Protein AF-A0A4Y4LZ63-F1 (afdb_monomer)

pLDDT: mean 75.76, std 13.18, range [34.78, 94.0]

Radius of gyration: 38.35 Å; Cα contacts (8 Å, |Δi|>4): 116; chains: 1; bounding box: 107×73×88 Å

Foldseek 3Di:
DDWDADWDWDPDPDPPDRDTDGDDPDTDDDDPDPPPVVVVVVVVVVVVVVVVCQVVLHADPPPVVCVVCVVCCVDPNQVVSNPSVVVVVVVCCVVVFVVVVVVVVVVLVVVLVVDVVCVPPDDDDGDDDDDDTPDDVVVVLVVVCVVVVNDDPDDQQVVCVVVVPPCSPVVVVVVVVVDDDPVVVVVVVVCVVVPVPPDDDD

Solvent-accessible surface area (backbone atoms only — not comparable to full-atom values): 12533 Å² total; per-residue (Å²): 103,50,76,45,64,52,77,59,57,71,78,65,92,58,97,73,77,83,58,84,43,67,51,59,102,78,43,46,82,44,78,60,69,73,79,64,63,66,58,59,50,52,50,50,52,52,50,51,52,54,47,51,29,63,75,67,30,47,71,79,81,48,69,80,63,40,65,85,34,50,77,43,59,77,41,86,55,34,54,65,67,45,44,50,40,50,56,49,48,54,63,47,42,73,61,48,50,61,56,49,53,55,53,47,51,53,53,50,53,51,51,28,68,76,36,75,88,39,61,85,53,87,81,84,81,79,92,82,84,80,81,90,69,86,73,62,65,68,59,53,51,51,51,52,22,57,76,55,74,66,42,78,90,60,54,73,66,61,48,36,52,73,71,65,48,88,60,52,68,62,54,51,53,50,51,60,71,71,49,77,73,55,67,70,54,52,50,52,51,48,38,62,74,70,64,61,70,90,74,81,80,136

Sequence (202 aa):
MALTGEVTGSFSKDKTGKVLQLNGDKASANFVQPPNASESLSNEKKDLESIIYKMTNSVNISPEALEGLGNMLATENAAFLFMLPHLKVMDKMSVYVPALKRRMSIVKSFFQLMNTGFRNSDLDAEPVITPYIINNEAKFYEMLMAVNGNQPLFSQKATMEKAGIKDVDKMQEEIKKETPVPAKEIVKILYNYLGFNNKSLY

Structure (mmCIF, N/CA/C/O backbone):
data_AF-A0A4Y4LZ63-F1
#
_entry.id   AF-A0A4Y4LZ63-F1
#
loop_
_atom_site.group_PDB
_atom_site.id
_atom_site.type_symbol
_atom_site.label_atom_id
_atom_site.label_alt_id
_atom_site.label_comp_id
_atom_site.label_asym_id
_atom_site.label_entity_id
_atom_site.label_seq_id
_atom_site.pdbx_PDB_ins_code
_atom_site.Cartn_x
_atom_site.Cartn_y
_atom_site.Cartn_z
_atom_site.occupancy
_atom_site.B_iso_or_equiv
_atom_site.auth_seq_id
_atom_site.auth_comp_id
_atom_site.auth_asym_id
_atom_site.auth_atom_id
_atom_site.pdbx_PDB_model_num
ATOM 1 N N . MET A 1 1 ? 36.243 -1.710 -38.085 1.00 54.91 1 MET A N 1
ATOM 2 C CA . MET A 1 1 ? 36.412 -0.689 -39.146 1.00 54.91 1 MET A CA 1
ATOM 3 C C . MET A 1 1 ? 35.734 -1.216 -40.392 1.00 54.91 1 MET A C 1
ATOM 5 O O . MET A 1 1 ? 35.969 -2.369 -40.728 1.00 54.91 1 MET A O 1
ATOM 9 N N . ALA A 1 2 ? 34.872 -0.420 -41.015 1.00 64.44 2 ALA A N 1
ATOM 10 C CA . ALA A 1 2 ? 34.252 -0.749 -42.293 1.00 64.44 2 ALA A CA 1
ATOM 11 C C . ALA A 1 2 ? 34.848 0.197 -43.336 1.00 64.44 2 ALA A C 1
ATOM 13 O O . ALA A 1 2 ? 34.784 1.417 -43.169 1.00 64.44 2 ALA A O 1
ATOM 14 N N . LEU A 1 3 ? 35.491 -0.372 -44.353 1.00 59.47 3 LEU A N 1
ATOM 15 C CA . LEU A 1 3 ? 36.087 0.364 -45.462 1.00 59.47 3 LEU A CA 1
ATOM 16 C C . LEU A 1 3 ? 35.228 0.122 -46.698 1.00 59.47 3 LEU A C 1
ATOM 18 O O . LEU A 1 3 ? 34.890 -1.020 -47.003 1.00 59.47 3 LEU A O 1
ATOM 22 N N . THR A 1 4 ? 34.868 1.197 -47.390 1.00 63.19 4 THR A N 1
ATOM 23 C CA . THR A 1 4 ? 34.134 1.135 -48.658 1.00 63.19 4 THR A CA 1
ATOM 24 C C . THR A 1 4 ? 34.967 1.843 -49.725 1.00 63.19 4 THR A C 1
ATOM 26 O O . THR A 1 4 ? 35.341 2.998 -49.530 1.00 63.19 4 THR A O 1
ATOM 29 N N . GLY A 1 5 ? 35.310 1.145 -50.814 1.00 63.84 5 GLY A N 1
ATOM 30 C CA . GLY A 1 5 ? 36.179 1.648 -51.891 1.00 63.84 5 GLY A CA 1
ATOM 31 C C . GLY A 1 5 ? 37.448 0.815 -52.118 1.00 63.84 5 GLY A C 1
ATOM 32 O O . GLY A 1 5 ? 37.715 -0.139 -51.386 1.00 63.84 5 GLY A O 1
ATOM 33 N N . GLU A 1 6 ? 38.220 1.169 -53.150 1.00 59.72 6 GLU A N 1
ATOM 34 C CA . GLU A 1 6 ? 39.496 0.519 -53.469 1.00 59.72 6 GLU A CA 1
ATOM 35 C C . GLU A 1 6 ? 40.589 1.038 -52.524 1.00 59.72 6 GLU A C 1
ATOM 37 O O . GLU A 1 6 ? 40.825 2.246 -52.413 1.00 59.72 6 GLU A O 1
ATOM 42 N N . VAL A 1 7 ? 41.225 0.119 -51.793 1.00 58.22 7 VAL A N 1
ATOM 43 C CA . VAL A 1 7 ? 42.251 0.440 -50.796 1.00 58.22 7 VAL A CA 1
ATOM 44 C C . VAL A 1 7 ? 43.623 0.291 -51.441 1.00 58.22 7 VAL A C 1
ATOM 46 O O . VAL A 1 7 ? 44.121 -0.822 -51.599 1.00 58.22 7 VAL A O 1
ATOM 49 N N . THR A 1 8 ? 44.264 1.408 -51.772 1.00 59.50 8 THR A N 1
ATOM 50 C CA . THR A 1 8 ? 45.648 1.418 -52.260 1.00 59.50 8 THR A CA 1
ATOM 51 C C . THR A 1 8 ? 46.526 2.129 -51.240 1.00 59.50 8 THR A C 1
ATOM 53 O O . THR A 1 8 ? 46.490 3.348 -51.133 1.00 59.50 8 THR A O 1
ATOM 56 N N . GLY A 1 9 ? 47.317 1.382 -50.469 1.00 57.41 9 GLY A N 1
ATOM 57 C CA . GLY A 1 9 ? 48.244 1.948 -49.487 1.00 57.41 9 GLY A CA 1
ATOM 58 C C . GLY A 1 9 ? 49.488 1.081 -49.333 1.00 57.41 9 GLY A C 1
ATOM 59 O O . GLY A 1 9 ? 49.388 -0.130 -49.147 1.00 57.41 9 GLY A O 1
ATOM 60 N N . SER A 1 10 ? 50.668 1.696 -49.425 1.00 54.78 10 SER A N 1
ATOM 61 C CA . SER A 1 10 ? 51.943 1.009 -49.210 1.00 54.78 10 SER A CA 1
ATOM 62 C C . SER A 1 10 ? 52.226 0.906 -47.713 1.00 54.78 10 SER A C 1
ATOM 64 O O . SER A 1 10 ? 52.485 1.905 -47.040 1.00 54.78 10 SER A O 1
ATOM 66 N N . PHE A 1 11 ? 52.181 -0.311 -47.173 1.00 55.84 11 PHE A N 1
ATOM 67 C CA . PHE A 1 11 ? 52.640 -0.582 -45.815 1.00 55.84 11 PHE A CA 1
ATOM 68 C C . PHE A 1 11 ? 54.168 -0.702 -45.822 1.00 55.84 11 PHE A C 1
ATOM 70 O O . PHE A 1 11 ? 54.711 -1.803 -45.911 1.00 55.84 11 PHE A O 1
ATOM 77 N N . SER A 1 12 ? 54.870 0.431 -45.731 1.00 51.88 12 SER A N 1
ATOM 78 C CA . SER A 1 12 ? 56.305 0.417 -45.429 1.00 51.88 12 SER A CA 1
ATOM 79 C C . SER A 1 12 ? 56.549 -0.300 -44.094 1.00 51.88 12 SER A C 1
ATOM 81 O O . SER A 1 12 ? 55.760 -0.188 -43.148 1.00 51.88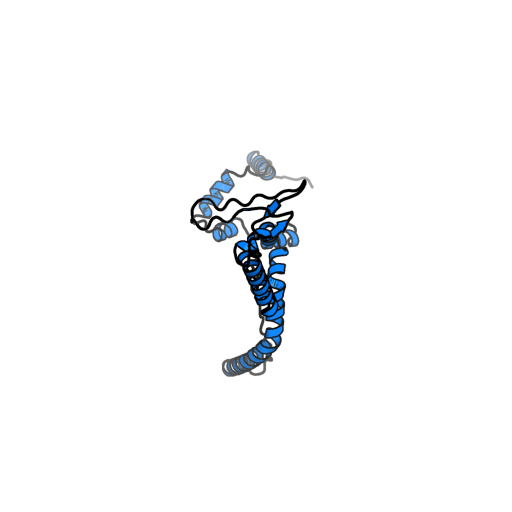 12 SER A O 1
ATOM 83 N N . LYS A 1 13 ? 57.632 -1.082 -44.034 1.00 55.41 13 LYS A N 1
ATOM 84 C CA . LYS A 1 13 ? 58.009 -1.927 -42.889 1.00 55.41 13 LYS A CA 1
ATOM 85 C C . LYS A 1 13 ? 58.458 -1.102 -41.672 1.00 55.41 13 LYS A C 1
ATOM 87 O O . LYS A 1 13 ? 58.492 -1.634 -40.561 1.00 55.41 13 LYS A O 1
ATOM 92 N N . ASP A 1 14 ? 58.722 0.189 -41.869 1.00 55.88 14 ASP A N 1
ATOM 93 C CA . ASP A 1 14 ? 59.084 1.129 -40.814 1.00 55.88 14 ASP A CA 1
ATOM 94 C C . ASP A 1 14 ? 57.835 1.735 -40.170 1.00 55.88 14 ASP A C 1
ATOM 96 O O . ASP A 1 14 ? 56.901 2.184 -40.831 1.00 55.88 14 ASP A O 1
ATOM 100 N N . LYS A 1 15 ? 57.796 1.714 -38.834 1.00 55.22 15 LYS A N 1
ATOM 101 C CA . LYS A 1 15 ? 56.612 1.992 -37.998 1.00 55.22 15 LYS A CA 1
ATOM 102 C C . LYS A 1 15 ? 56.114 3.449 -38.026 1.00 55.22 15 LYS A C 1
ATOM 104 O O . LYS A 1 15 ? 55.251 3.798 -37.223 1.00 55.22 15 LYS A O 1
ATOM 109 N N . THR A 1 16 ? 56.597 4.278 -38.945 1.00 50.56 16 THR A N 1
ATOM 110 C CA . THR A 1 16 ? 56.268 5.702 -39.024 1.00 50.56 16 THR A CA 1
ATOM 111 C C . THR A 1 16 ? 55.624 5.989 -40.377 1.00 50.56 16 THR A C 1
ATOM 113 O O . THR A 1 16 ? 56.291 5.954 -41.404 1.00 50.56 16 THR A O 1
ATOM 116 N N . GLY A 1 17 ? 54.315 6.262 -40.377 1.00 53.56 17 GLY A N 1
ATOM 117 C CA . GLY A 1 17 ? 53.596 6.734 -41.568 1.00 53.56 17 GLY A CA 1
ATOM 118 C C . GLY A 1 17 ? 52.793 5.681 -42.338 1.00 53.56 17 GLY A C 1
ATOM 119 O O . GLY A 1 17 ? 52.835 5.656 -43.564 1.00 53.56 17 GLY A O 1
ATOM 120 N N . LYS A 1 18 ? 52.018 4.827 -41.654 1.00 58.97 18 LYS A N 1
ATOM 121 C CA . LYS A 1 18 ? 50.995 4.002 -42.324 1.00 58.97 18 LYS A CA 1
ATOM 122 C C . LYS A 1 18 ? 49.804 4.881 -42.716 1.00 58.97 18 LYS A C 1
ATOM 124 O O . LYS A 1 18 ? 48.897 5.082 -41.914 1.00 58.97 18 LYS A O 1
ATOM 129 N N . VAL A 1 19 ? 49.827 5.423 -43.929 1.00 61.75 19 VAL A N 1
ATOM 130 C CA . VAL A 1 19 ? 48.715 6.188 -44.507 1.00 61.75 19 VAL A CA 1
ATOM 131 C C . VAL A 1 19 ? 47.816 5.269 -45.332 1.00 61.75 19 VAL A C 1
ATOM 133 O O . VAL A 1 19 ? 48.286 4.511 -46.178 1.00 61.75 19 VAL A O 1
ATOM 136 N N . LEU A 1 20 ? 46.513 5.310 -45.050 1.00 62.50 20 LEU A N 1
ATOM 137 C CA . LEU A 1 20 ? 45.487 4.603 -45.813 1.00 62.50 20 LEU A CA 1
ATOM 138 C C . LEU A 1 20 ? 44.917 5.578 -46.841 1.00 62.50 20 LEU A C 1
ATOM 140 O O . LEU A 1 20 ? 44.264 6.549 -46.462 1.00 62.50 20 LEU A O 1
ATOM 144 N N . GLN A 1 21 ? 45.174 5.332 -48.123 1.00 62.69 21 GLN A N 1
ATOM 145 C CA . GLN A 1 21 ? 44.603 6.113 -49.214 1.00 62.69 21 GLN A CA 1
ATOM 146 C C . GLN A 1 21 ? 43.458 5.312 -49.841 1.00 62.69 21 GLN A C 1
ATOM 148 O O . GLN A 1 21 ? 43.619 4.147 -50.211 1.00 62.69 21 GLN A O 1
ATOM 153 N N . LEU A 1 22 ? 42.277 5.924 -49.874 1.00 64.69 22 LEU A N 1
ATOM 154 C CA . LEU A 1 22 ? 41.057 5.337 -50.415 1.00 64.69 22 LEU A CA 1
ATOM 155 C C . LEU A 1 22 ? 40.695 6.081 -51.698 1.00 64.69 22 LEU A C 1
ATOM 157 O O . LEU A 1 22 ? 40.578 7.305 -51.667 1.00 64.69 22 LEU A O 1
ATOM 161 N N . ASN A 1 23 ? 40.511 5.355 -52.800 1.00 57.28 23 ASN A N 1
ATOM 162 C CA . ASN A 1 23 ? 40.120 5.938 -54.084 1.00 57.28 23 ASN A CA 1
ATOM 163 C C . ASN A 1 23 ? 38.686 5.520 -54.458 1.00 57.28 23 ASN A C 1
ATOM 165 O O . ASN A 1 23 ? 38.306 4.354 -54.333 1.00 57.28 23 ASN A O 1
ATOM 169 N N . GLY A 1 24 ? 37.890 6.496 -54.912 1.00 60.00 24 GLY A N 1
ATOM 170 C CA . GLY A 1 24 ? 36.506 6.326 -55.369 1.00 60.00 24 GLY A CA 1
ATOM 171 C C . GLY A 1 24 ? 35.584 7.467 -54.920 1.00 60.00 24 GLY A C 1
ATOM 172 O O . GLY A 1 24 ? 35.729 7.987 -53.818 1.00 60.00 24 GLY A O 1
ATOM 173 N N . ASP A 1 25 ? 34.596 7.813 -55.751 1.00 55.91 25 ASP A N 1
ATOM 174 C CA . ASP A 1 25 ? 33.696 8.981 -55.599 1.00 55.91 25 ASP A CA 1
ATOM 175 C C . ASP A 1 25 ? 32.810 8.954 -54.326 1.00 55.91 25 ASP A C 1
ATOM 177 O O . ASP A 1 25 ? 32.113 9.913 -54.003 1.00 55.91 25 ASP A O 1
ATOM 181 N N . LYS A 1 26 ? 32.824 7.836 -53.584 1.00 60.34 26 LYS A N 1
ATOM 182 C CA . LYS A 1 26 ? 32.113 7.629 -52.307 1.00 60.34 26 LYS A CA 1
ATOM 183 C C . LYS A 1 26 ? 32.944 6.856 -51.273 1.00 60.34 26 LYS A C 1
ATOM 185 O O . LYS A 1 26 ? 32.384 6.166 -50.422 1.00 60.34 26 LYS A O 1
ATOM 190 N N . ALA A 1 27 ? 34.272 6.905 -51.367 1.00 58.69 27 ALA A N 1
ATOM 191 C CA . ALA A 1 27 ? 35.124 6.128 -50.478 1.00 58.69 27 ALA A CA 1
ATOM 192 C C . ALA A 1 27 ? 35.119 6.706 -49.050 1.00 58.69 27 ALA A C 1
ATOM 194 O O . ALA A 1 27 ? 35.406 7.884 -48.844 1.00 58.69 27 ALA A O 1
ATOM 195 N N . SER A 1 28 ? 34.783 5.882 -48.053 1.00 65.88 28 SER A N 1
ATOM 196 C CA . SER A 1 28 ? 34.721 6.303 -46.646 1.00 65.88 28 SER A CA 1
ATOM 197 C C . SER A 1 28 ? 35.327 5.254 -45.711 1.00 65.88 28 SER A C 1
ATOM 199 O O . SER A 1 28 ? 35.126 4.045 -45.883 1.00 65.88 28 SER A O 1
ATOM 201 N N . ALA A 1 29 ? 36.082 5.726 -44.715 1.00 63.84 29 ALA A N 1
ATOM 202 C CA . ALA A 1 29 ? 36.588 4.919 -43.611 1.00 63.84 29 ALA A CA 1
ATOM 203 C C . ALA A 1 29 ? 35.777 5.225 -42.354 1.00 63.84 29 ALA A C 1
ATOM 205 O O . 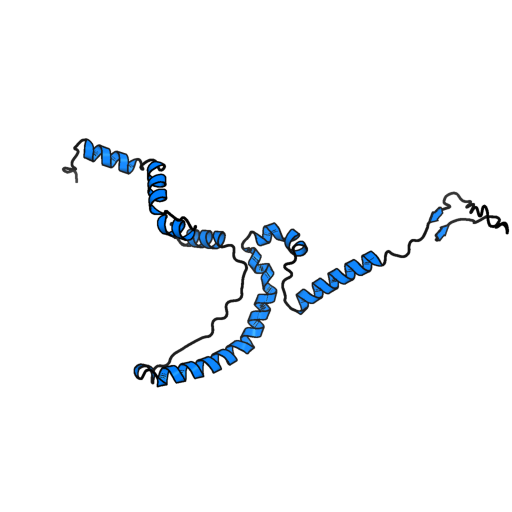ALA A 1 29 ? 35.962 6.273 -41.739 1.00 63.84 29 ALA A O 1
ATOM 206 N N . ASN A 1 30 ? 34.921 4.290 -41.943 1.00 64.62 30 ASN A N 1
ATOM 207 C CA . ASN A 1 30 ? 34.170 4.428 -40.702 1.00 64.62 30 ASN A CA 1
ATOM 208 C C . ASN A 1 30 ? 34.754 3.507 -39.626 1.00 64.62 30 ASN A C 1
ATOM 210 O O . ASN A 1 30 ? 34.879 2.282 -39.790 1.00 64.62 30 ASN A O 1
ATOM 214 N N . PHE A 1 31 ? 35.100 4.098 -38.483 1.00 61.69 31 PHE A N 1
ATOM 215 C CA . PHE A 1 31 ? 35.357 3.339 -37.269 1.00 61.69 31 PHE A CA 1
ATOM 216 C C . PHE A 1 31 ? 34.026 2.764 -36.792 1.00 61.69 31 PHE A C 1
ATOM 218 O O . PHE A 1 31 ? 33.205 3.460 -36.208 1.00 61.69 31 PHE A O 1
ATOM 225 N N . VAL A 1 32 ? 33.801 1.482 -37.078 1.00 67.38 32 VAL A N 1
ATOM 226 C CA . VAL A 1 32 ? 32.706 0.717 -36.476 1.00 67.38 32 VAL A CA 1
ATOM 227 C C . VAL A 1 32 ? 32.989 0.655 -34.979 1.00 67.38 32 VAL A C 1
ATOM 229 O O . VAL A 1 32 ? 33.841 -0.124 -34.548 1.00 67.38 32 VAL A O 1
ATOM 232 N N . GLN A 1 33 ? 32.337 1.528 -34.214 1.00 66.44 33 GLN A N 1
ATOM 233 C CA . GLN A 1 33 ? 32.230 1.370 -32.771 1.00 66.44 33 GLN A CA 1
ATOM 234 C C . GLN A 1 33 ? 31.456 0.063 -32.531 1.00 66.44 33 GLN A C 1
ATOM 236 O O . GLN A 1 33 ? 30.470 -0.179 -33.238 1.00 66.44 33 GLN A O 1
ATOM 241 N N . PRO A 1 34 ? 31.891 -0.818 -31.610 1.00 64.88 34 PRO A N 1
ATOM 242 C CA . PRO A 1 34 ? 31.048 -1.926 -31.173 1.00 64.88 34 PRO A CA 1
ATOM 243 C C . PRO A 1 34 ? 29.676 -1.358 -30.784 1.00 64.88 34 PRO A C 1
ATOM 245 O O . PRO A 1 34 ? 29.655 -0.267 -30.208 1.00 64.88 34 PRO A O 1
ATOM 248 N N . PRO A 1 35 ? 28.550 -2.030 -31.092 1.00 64.00 35 PRO A N 1
ATOM 249 C CA . PRO A 1 35 ? 27.245 -1.563 -30.632 1.00 64.00 35 PRO A CA 1
ATOM 250 C C . PRO A 1 35 ? 27.352 -1.282 -29.132 1.00 64.00 35 PRO A C 1
ATOM 252 O O . PRO A 1 35 ? 27.880 -2.117 -28.397 1.00 64.00 35 PRO A O 1
ATOM 255 N N . ASN A 1 36 ? 26.970 -0.071 -28.716 1.00 62.72 36 ASN A N 1
ATOM 256 C CA . ASN A 1 36 ? 27.189 0.444 -27.366 1.00 62.72 36 ASN A CA 1
ATOM 257 C C . ASN A 1 36 ? 26.530 -0.484 -26.332 1.00 62.72 36 ASN A C 1
ATOM 259 O O . ASN A 1 36 ? 25.383 -0.278 -25.947 1.00 62.72 36 ASN A O 1
ATOM 263 N N . ALA A 1 37 ? 27.263 -1.492 -25.850 1.00 61.53 37 ALA A N 1
ATOM 264 C CA . ALA A 1 37 ? 26.774 -2.495 -24.900 1.00 61.53 37 ALA A CA 1
ATOM 265 C C . ALA A 1 37 ? 26.223 -1.863 -23.607 1.00 61.53 37 ALA A C 1
ATOM 267 O O . ALA A 1 37 ? 25.398 -2.456 -22.919 1.00 61.53 37 ALA A O 1
ATOM 268 N N . SER A 1 38 ? 26.652 -0.634 -23.307 1.00 75.56 38 SER A N 1
ATOM 269 C CA . SER A 1 38 ? 26.180 0.167 -22.178 1.00 75.56 38 SER A CA 1
ATOM 270 C C . SER A 1 38 ? 24.696 0.545 -22.279 1.00 75.56 38 SER A C 1
ATOM 272 O O . SER A 1 38 ? 23.975 0.459 -21.287 1.00 75.56 38 SER A O 1
ATOM 274 N N . GLU A 1 39 ? 24.209 0.924 -23.466 1.00 79.25 39 GLU A N 1
ATOM 275 C CA . GLU A 1 39 ? 22.814 1.352 -23.638 1.00 79.25 39 GLU A CA 1
ATOM 276 C C . GLU A 1 39 ? 21.860 0.155 -23.572 1.00 79.25 39 GLU A C 1
ATOM 278 O O . GLU A 1 39 ? 20.855 0.199 -22.866 1.00 79.25 39 GLU A O 1
ATOM 283 N N . SER A 1 40 ? 22.226 -0.958 -24.215 1.00 83.50 40 SER A N 1
ATOM 284 C CA . SER A 1 40 ? 21.474 -2.214 -24.127 1.00 83.50 40 SER A CA 1
ATOM 285 C C . SER A 1 40 ? 21.379 -2.729 -22.689 1.00 83.50 40 SER A C 1
ATOM 287 O O . SER A 1 40 ? 20.295 -3.112 -22.258 1.00 83.50 40 SER A O 1
ATOM 289 N N . LEU A 1 41 ? 22.474 -2.668 -21.923 1.00 84.06 41 LEU A N 1
ATOM 290 C CA . LEU A 1 41 ? 22.481 -3.062 -20.512 1.00 84.06 41 LEU A CA 1
ATOM 291 C C . LEU A 1 41 ? 21.614 -2.136 -19.644 1.00 84.06 41 LEU A C 1
ATOM 293 O O . LEU A 1 41 ? 20.949 -2.594 -18.717 1.00 84.06 41 LEU A O 1
ATOM 297 N N . SER A 1 42 ? 21.628 -0.830 -19.917 1.00 86.06 42 SER A N 1
ATOM 298 C CA . SER A 1 42 ? 20.786 0.133 -19.200 1.00 86.06 42 SER A CA 1
ATOM 299 C C . SER A 1 42 ? 19.297 -0.131 -19.446 1.00 86.06 42 SER A C 1
ATOM 301 O O . SER A 1 42 ? 18.504 -0.163 -18.503 1.00 86.06 42 SER A O 1
ATOM 303 N N . ASN A 1 43 ? 18.927 -0.397 -20.702 1.00 88.75 43 ASN A N 1
ATOM 304 C CA . ASN A 1 43 ? 17.556 -0.736 -21.077 1.00 88.75 43 ASN A CA 1
ATOM 305 C C . ASN A 1 43 ? 17.108 -2.055 -20.435 1.00 88.75 43 ASN A C 1
ATOM 307 O O . ASN A 1 43 ? 16.035 -2.107 -19.843 1.00 88.75 43 ASN A O 1
ATOM 311 N N . GLU A 1 44 ? 17.964 -3.079 -20.450 1.00 91.31 44 GLU A N 1
ATOM 312 C CA . GLU A 1 44 ? 17.682 -4.357 -19.791 1.00 91.31 44 GLU A CA 1
ATOM 313 C C . GLU A 1 44 ? 17.430 -4.179 -18.288 1.00 91.31 44 GLU A C 1
ATOM 315 O O . GLU A 1 44 ? 16.462 -4.716 -17.753 1.00 91.31 44 GLU A O 1
ATOM 320 N N . LYS A 1 45 ? 18.253 -3.379 -17.597 1.00 90.06 45 LYS A N 1
ATOM 321 C CA . LYS A 1 45 ? 18.046 -3.088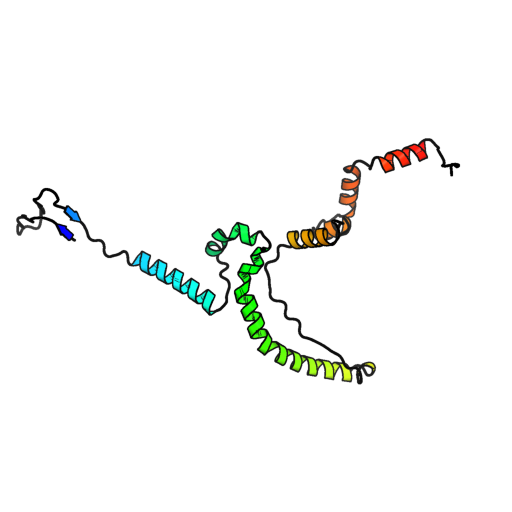 -16.170 1.00 90.06 45 LYS A CA 1
ATOM 322 C C . LYS A 1 45 ? 16.691 -2.437 -15.907 1.00 90.06 45 LYS A C 1
ATOM 324 O O . LYS A 1 45 ? 15.999 -2.847 -14.978 1.00 90.06 45 LYS A O 1
ATOM 329 N N . LYS A 1 46 ? 16.304 -1.461 -16.730 1.00 88.88 46 LYS A N 1
ATOM 330 C CA . LYS A 1 46 ? 15.014 -0.769 -16.613 1.00 88.88 46 LYS A CA 1
ATOM 331 C C . LYS A 1 46 ? 13.833 -1.713 -16.855 1.00 88.88 46 LYS A C 1
ATOM 333 O O . LYS A 1 46 ? 12.830 -1.650 -16.142 1.00 88.88 46 LYS A O 1
ATOM 338 N N . ASP A 1 47 ? 13.959 -2.609 -17.828 1.00 91.81 47 ASP A N 1
ATOM 339 C CA . ASP A 1 47 ? 12.935 -3.610 -18.121 1.00 91.81 47 ASP A CA 1
ATOM 340 C C . ASP A 1 47 ? 12.798 -4.614 -16.973 1.00 91.81 47 ASP A C 1
ATOM 342 O O . ASP A 1 47 ? 11.684 -4.874 -16.512 1.00 91.81 47 ASP A O 1
ATOM 346 N N . LEU A 1 48 ? 13.921 -5.119 -16.453 1.00 92.44 48 LEU A N 1
ATOM 347 C CA . LEU A 1 48 ? 13.945 -6.012 -15.294 1.00 92.44 48 LEU A CA 1
ATOM 348 C C . LEU A 1 48 ? 13.319 -5.354 -14.064 1.00 92.44 48 LEU A C 1
ATOM 350 O O . LEU A 1 48 ? 12.504 -5.978 -13.388 1.00 92.44 48 LEU A O 1
ATOM 354 N N . GLU A 1 49 ? 13.638 -4.090 -13.798 1.00 89.88 49 GLU A N 1
ATOM 355 C CA . GLU A 1 49 ? 13.024 -3.328 -12.714 1.00 89.88 49 GLU A CA 1
ATOM 356 C C . GLU A 1 49 ? 11.498 -3.244 -12.890 1.00 89.88 49 GLU A C 1
ATOM 358 O O . GLU A 1 49 ? 10.742 -3.576 -11.974 1.00 89.88 49 GLU A O 1
ATOM 363 N N . SER A 1 50 ? 11.022 -2.904 -14.094 1.00 88.06 50 SER A N 1
ATOM 364 C CA . SER A 1 50 ? 9.584 -2.873 -14.396 1.00 88.06 50 SER A CA 1
ATOM 365 C C . SER A 1 50 ? 8.913 -4.234 -14.184 1.00 88.06 50 SER A C 1
ATOM 367 O O . SER A 1 50 ? 7.813 -4.311 -13.627 1.00 88.06 50 SER A O 1
ATOM 369 N N . ILE A 1 51 ? 9.570 -5.315 -14.611 1.00 92.50 51 ILE A N 1
ATOM 370 C CA . ILE A 1 51 ? 9.084 -6.687 -14.445 1.00 92.50 51 ILE A CA 1
ATOM 371 C C . ILE A 1 51 ? 8.990 -7.046 -12.960 1.00 92.50 51 ILE A C 1
ATOM 373 O O . ILE A 1 51 ? 7.966 -7.587 -12.543 1.00 92.50 51 ILE A O 1
ATOM 377 N N . ILE A 1 52 ? 9.996 -6.709 -12.149 1.00 93.31 52 ILE A N 1
ATOM 378 C CA . ILE A 1 52 ? 10.012 -6.997 -10.707 1.00 93.31 52 ILE A CA 1
ATOM 379 C C . ILE A 1 52 ? 8.810 -6.351 -10.008 1.00 93.31 52 ILE A C 1
ATOM 381 O O . ILE A 1 52 ? 8.102 -7.025 -9.252 1.00 93.31 52 ILE A O 1
ATOM 385 N N . TYR A 1 53 ? 8.522 -5.077 -10.283 1.00 91.19 53 TYR A N 1
ATOM 386 C CA . TYR A 1 53 ? 7.377 -4.389 -9.674 1.00 91.19 53 TYR A CA 1
ATOM 387 C C . TYR A 1 53 ? 6.035 -4.989 -10.109 1.00 91.19 53 TYR A C 1
ATOM 389 O O . TYR A 1 53 ? 5.161 -5.220 -9.271 1.00 91.19 53 TYR A O 1
ATOM 397 N N . LYS A 1 54 ? 5.888 -5.333 -11.395 1.00 88.94 54 LYS A N 1
ATOM 398 C CA . LYS A 1 54 ? 4.671 -5.974 -11.921 1.00 88.94 54 LYS A CA 1
ATOM 399 C C . LYS A 1 54 ? 4.468 -7.384 -11.365 1.00 88.94 54 LYS A C 1
ATOM 401 O O . LYS A 1 54 ? 3.360 -7.723 -10.970 1.00 88.94 54 LYS A O 1
ATOM 406 N N . MET A 1 55 ? 5.522 -8.197 -11.290 1.00 90.81 55 MET A N 1
ATOM 407 C CA . MET A 1 55 ? 5.443 -9.568 -10.772 1.00 90.81 55 MET A CA 1
ATOM 408 C C . MET A 1 55 ? 5.157 -9.610 -9.272 1.00 90.81 55 MET A C 1
ATOM 410 O O . MET A 1 55 ? 4.421 -10.475 -8.801 1.00 90.81 55 MET A O 1
ATOM 414 N N . THR A 1 56 ? 5.725 -8.677 -8.508 1.00 91.12 56 THR A N 1
ATOM 415 C CA . THR A 1 56 ? 5.506 -8.614 -7.058 1.00 91.12 56 THR A CA 1
ATOM 416 C C . THR A 1 56 ? 4.243 -7.839 -6.674 1.00 91.12 56 THR A C 1
ATOM 418 O O . THR A 1 56 ? 3.891 -7.826 -5.496 1.00 91.12 56 THR A O 1
ATOM 421 N N . ASN A 1 57 ? 3.535 -7.236 -7.641 1.00 89.44 57 ASN A N 1
ATOM 422 C CA . ASN A 1 57 ? 2.428 -6.300 -7.413 1.00 89.44 57 ASN A CA 1
ATOM 423 C C . ASN A 1 57 ? 2.812 -5.145 -6.466 1.00 89.44 57 ASN A C 1
ATOM 425 O O . ASN A 1 57 ? 2.001 -4.703 -5.650 1.00 89.44 57 ASN A O 1
ATOM 429 N N . SER A 1 58 ? 4.058 -4.678 -6.557 1.00 88.00 58 SER A N 1
ATOM 430 C CA . SER A 1 58 ? 4.595 -3.599 -5.724 1.00 88.00 58 SER A CA 1
ATOM 431 C C . SER A 1 58 ? 4.590 -2.275 -6.484 1.00 88.00 58 SER A C 1
ATOM 433 O O . SER A 1 58 ? 4.714 -2.251 -7.708 1.00 88.00 58 SER A O 1
ATOM 435 N N . VAL A 1 59 ? 4.474 -1.163 -5.759 1.00 85.62 59 VAL A N 1
ATOM 436 C CA . VAL A 1 59 ? 4.600 0.183 -6.340 1.00 85.62 59 VAL A CA 1
ATOM 437 C C . VAL A 1 59 ? 6.066 0.585 -6.411 1.00 85.62 59 VAL A C 1
ATOM 439 O O . VAL A 1 59 ? 6.799 0.387 -5.442 1.00 85.62 59 VAL A O 1
ATOM 442 N N . ASN A 1 60 ? 6.467 1.218 -7.515 1.00 85.56 60 ASN A N 1
ATOM 443 C CA . ASN A 1 60 ? 7.711 1.978 -7.565 1.00 85.56 60 ASN A CA 1
ATOM 444 C C . ASN A 1 60 ? 7.455 3.433 -7.130 1.00 85.56 60 ASN A C 1
ATOM 446 O O . ASN A 1 60 ? 6.689 4.144 -7.777 1.00 85.56 60 ASN A O 1
ATOM 450 N N . ILE A 1 61 ? 8.077 3.848 -6.024 1.00 83.06 61 ILE A N 1
ATOM 451 C CA . ILE A 1 61 ? 7.996 5.205 -5.453 1.00 83.06 61 ILE A CA 1
ATOM 452 C C . ILE A 1 61 ? 9.338 5.945 -5.531 1.00 83.06 61 ILE A C 1
ATOM 454 O O . ILE A 1 61 ? 9.581 6.870 -4.756 1.00 83.06 61 ILE A O 1
ATOM 458 N N . SER A 1 62 ? 10.239 5.513 -6.416 1.00 84.00 62 SER A N 1
ATOM 459 C CA . SER A 1 62 ? 11.492 6.230 -6.629 1.00 84.00 62 SER A CA 1
ATOM 460 C C . SER A 1 62 ? 11.209 7.637 -7.183 1.00 84.00 62 SER A C 1
ATOM 462 O O . SER A 1 62 ? 10.233 7.814 -7.923 1.00 84.00 62 SER A O 1
ATOM 464 N N . PRO A 1 63 ? 12.024 8.653 -6.847 1.00 80.12 63 PRO A N 1
ATOM 465 C CA . PRO A 1 63 ? 11.844 10.009 -7.365 1.00 80.12 63 PRO A CA 1
ATOM 466 C C . PRO A 1 63 ? 11.711 10.052 -8.892 1.00 80.12 63 PRO A C 1
ATOM 468 O O . PRO A 1 63 ? 10.820 10.716 -9.410 1.00 80.12 63 PRO A O 1
ATOM 471 N N . GLU A 1 64 ? 12.509 9.257 -9.605 1.00 81.25 64 GLU A N 1
ATOM 472 C CA . GLU A 1 64 ? 12.519 9.177 -11.068 1.00 81.25 64 GLU A CA 1
ATOM 473 C C . GLU A 1 64 ? 11.195 8.629 -11.627 1.00 81.25 64 GLU A C 1
ATOM 475 O O . GLU A 1 64 ? 10.709 9.082 -12.663 1.00 81.25 64 GLU A O 1
ATOM 480 N N . ALA A 1 65 ? 10.577 7.663 -10.937 1.00 78.31 65 ALA A N 1
ATOM 481 C CA . ALA A 1 65 ? 9.264 7.136 -11.304 1.00 78.31 65 ALA A CA 1
ATOM 482 C C . ALA A 1 65 ? 8.132 8.135 -10.999 1.00 78.31 65 ALA A C 1
ATOM 484 O O . ALA A 1 65 ? 7.118 8.163 -11.700 1.00 78.31 65 ALA A O 1
ATOM 485 N N . LEU A 1 66 ? 8.302 8.963 -9.963 1.00 77.38 66 LEU A N 1
ATOM 486 C CA . LEU A 1 66 ? 7.309 9.943 -9.524 1.00 77.38 66 LEU A CA 1
ATOM 487 C C . LEU A 1 66 ? 7.365 11.260 -10.315 1.00 77.38 66 LEU A C 1
ATOM 489 O O . LEU A 1 66 ? 6.340 11.934 -10.412 1.00 77.38 66 LEU A O 1
ATOM 493 N N . GLU A 1 67 ? 8.500 11.608 -10.932 1.00 77.19 67 GLU A N 1
ATOM 494 C CA . GLU A 1 67 ? 8.662 12.821 -11.753 1.00 77.19 67 GLU A CA 1
ATOM 495 C C . GLU A 1 67 ? 7.612 12.924 -12.872 1.00 77.19 67 GLU A C 1
ATOM 497 O O . GLU A 1 67 ? 6.985 13.969 -13.049 1.00 77.19 67 GLU A O 1
ATOM 502 N N . GLY A 1 68 ? 7.338 11.823 -13.581 1.00 71.06 68 GLY A N 1
ATOM 503 C CA . GLY A 1 68 ? 6.306 11.773 -14.626 1.00 71.06 68 GLY A CA 1
ATOM 504 C C . GLY A 1 68 ? 4.867 11.731 -14.096 1.00 71.06 68 GLY A C 1
ATOM 505 O O . GLY A 1 68 ? 3.918 11.931 -14.854 1.00 71.06 68 GLY A O 1
ATOM 506 N N . LEU A 1 69 ? 4.694 11.477 -12.797 1.00 72.50 69 LEU A N 1
ATOM 507 C CA . LEU A 1 69 ? 3.400 11.308 -12.138 1.00 72.50 69 LEU A CA 1
ATOM 508 C C . LEU A 1 69 ? 3.014 12.508 -11.262 1.00 72.50 69 LEU A C 1
ATOM 510 O O . LEU A 1 69 ? 1.941 12.478 -10.668 1.00 72.50 69 LEU A O 1
ATOM 514 N N . GLY A 1 70 ? 3.815 13.578 -11.200 1.00 68.44 70 GLY A N 1
ATOM 515 C CA . GLY A 1 70 ? 3.601 14.715 -10.290 1.00 68.44 70 GLY A CA 1
ATOM 516 C C . GLY A 1 70 ? 2.174 15.290 -10.291 1.00 68.44 70 GLY A C 1
ATOM 517 O O . GLY A 1 70 ? 1.563 15.432 -9.233 1.00 68.44 70 GLY A O 1
ATOM 518 N N . ASN A 1 71 ? 1.585 15.520 -11.471 1.00 68.50 71 ASN A N 1
ATOM 519 C CA . ASN A 1 71 ? 0.198 16.003 -11.588 1.00 68.50 71 ASN A CA 1
ATOM 520 C C . ASN A 1 71 ? -0.845 14.955 -11.148 1.00 68.50 71 ASN A C 1
ATOM 522 O O . ASN A 1 71 ? -1.914 15.300 -10.646 1.00 68.50 71 ASN A O 1
ATOM 526 N N . MET A 1 72 ? -0.543 13.667 -11.320 1.00 68.00 72 MET A N 1
ATOM 527 C CA . MET A 1 72 ? -1.411 12.561 -10.907 1.00 68.00 72 MET A CA 1
ATOM 528 C C . MET A 1 72 ? -1.352 12.331 -9.389 1.00 68.00 72 MET A C 1
ATOM 530 O O . MET A 1 72 ? -2.375 12.053 -8.775 1.00 68.00 72 MET A O 1
ATOM 534 N N . LEU A 1 73 ? -0.178 12.500 -8.779 1.00 66.00 73 LEU A N 1
ATOM 535 C CA . LEU A 1 73 ? 0.041 12.379 -7.333 1.00 66.00 73 LEU A CA 1
ATOM 536 C C . LEU A 1 73 ? -0.595 13.530 -6.547 1.00 66.00 73 LEU A C 1
ATOM 538 O O . LEU A 1 73 ? -1.033 13.339 -5.418 1.00 66.00 73 LEU A O 1
ATOM 542 N N . ALA A 1 74 ? -0.670 14.719 -7.148 1.00 63.16 74 ALA A N 1
ATOM 543 C CA . ALA A 1 74 ? -1.329 15.879 -6.552 1.00 63.16 74 ALA A CA 1
ATOM 544 C C . ALA A 1 74 ? -2.870 15.768 -6.530 1.00 63.16 74 ALA A C 1
ATOM 546 O O . ALA A 1 74 ? -3.535 16.572 -5.874 1.00 63.16 74 ALA A O 1
ATOM 547 N N . THR A 1 75 ? -3.444 14.792 -7.243 1.00 62.75 75 THR A N 1
ATOM 548 C CA . THR A 1 75 ? -4.893 14.614 -7.428 1.00 62.75 75 THR A CA 1
ATOM 549 C C . THR A 1 75 ? -5.394 13.296 -6.823 1.00 62.75 75 THR A C 1
ATOM 551 O O . THR A 1 75 ? -4.614 12.463 -6.367 1.00 62.75 75 THR A O 1
ATOM 554 N N . GLU A 1 76 ? -6.716 13.079 -6.829 1.00 62.97 76 GLU A N 1
ATOM 555 C CA . GLU A 1 76 ? -7.380 11.845 -6.350 1.00 62.97 76 GLU A CA 1
ATOM 556 C C . GLU A 1 76 ? -6.906 10.570 -7.075 1.00 62.97 76 GLU A C 1
ATOM 558 O O . GLU A 1 76 ? -7.086 9.451 -6.595 1.00 62.97 76 GLU A O 1
ATOM 563 N N . ASN A 1 77 ? -6.221 10.737 -8.208 1.00 65.8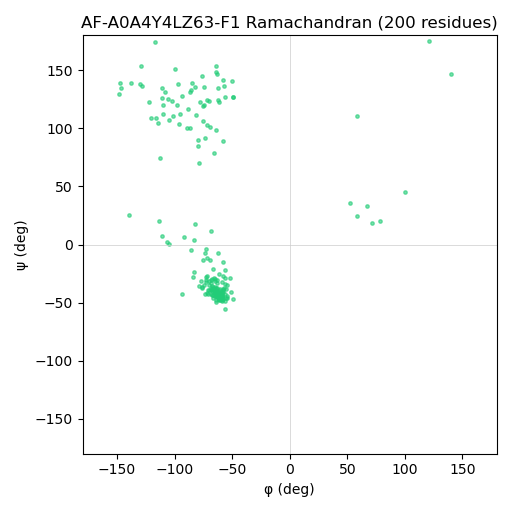1 77 ASN A N 1
ATOM 564 C CA . ASN A 1 77 ? -5.664 9.656 -9.006 1.00 65.81 77 ASN A CA 1
ATOM 565 C C . ASN A 1 77 ? -4.421 9.003 -8.376 1.00 65.81 77 ASN A C 1
ATOM 567 O O . ASN A 1 77 ? -3.973 7.966 -8.866 1.00 65.81 77 ASN A O 1
ATOM 571 N N . ALA A 1 78 ? -3.884 9.546 -7.276 1.00 69.69 78 ALA A N 1
ATOM 572 C CA . ALA A 1 78 ? -2.815 8.908 -6.505 1.00 69.69 78 ALA A CA 1
ATOM 573 C C . ALA A 1 78 ? -3.195 7.487 -6.043 1.00 69.69 78 ALA A C 1
ATOM 575 O O . ALA A 1 78 ? -2.332 6.615 -5.945 1.00 69.69 78 ALA A O 1
ATOM 576 N N . ALA A 1 79 ? -4.489 7.210 -5.840 1.00 72.69 79 ALA A N 1
ATOM 577 C CA . ALA A 1 79 ? -4.974 5.873 -5.504 1.00 72.69 79 ALA A CA 1
ATOM 578 C C . ALA A 1 79 ? -4.717 4.837 -6.618 1.00 72.69 79 ALA A C 1
ATOM 580 O O . ALA A 1 79 ? -4.453 3.671 -6.315 1.00 72.69 79 ALA A O 1
ATOM 581 N N . PHE A 1 80 ? -4.707 5.240 -7.898 1.00 77.31 80 PHE A N 1
ATOM 582 C CA . PHE A 1 80 ? -4.430 4.325 -9.016 1.00 77.31 80 PHE A CA 1
ATOM 583 C C . PHE A 1 80 ? -3.006 3.772 -8.988 1.00 77.31 80 PHE A C 1
ATOM 585 O O . PHE A 1 80 ? -2.789 2.628 -9.389 1.00 77.31 80 PHE A O 1
ATOM 592 N N . LEU A 1 81 ? -2.049 4.534 -8.449 1.00 82.81 81 LEU A N 1
ATOM 593 C CA . LEU A 1 81 ? -0.679 4.061 -8.253 1.00 82.81 81 LEU A CA 1
ATOM 594 C C . LEU A 1 81 ? -0.637 2.817 -7.345 1.00 82.81 81 LEU A C 1
ATOM 596 O O . LEU A 1 81 ? 0.181 1.921 -7.545 1.00 82.81 81 LEU A O 1
ATOM 600 N N . PHE A 1 82 ? -1.559 2.729 -6.384 1.00 85.25 82 PHE A N 1
ATOM 601 C CA . PHE A 1 82 ? -1.637 1.630 -5.426 1.00 85.25 82 PHE A CA 1
ATOM 602 C C . PHE A 1 82 ? -2.551 0.479 -5.858 1.00 85.25 82 PHE A C 1
ATOM 604 O O . PHE A 1 82 ? -2.731 -0.458 -5.079 1.00 85.25 82 PHE A O 1
ATOM 611 N N . MET A 1 83 ? -3.092 0.479 -7.080 1.00 86.75 83 MET A N 1
ATOM 612 C CA . MET A 1 83 ? -4.042 -0.546 -7.535 1.00 86.75 83 MET A CA 1
ATOM 613 C C . MET A 1 83 ? -3.483 -1.975 -7.427 1.00 86.75 83 MET A C 1
ATOM 615 O O . MET A 1 83 ? -4.138 -2.851 -6.863 1.00 86.75 83 MET A O 1
ATOM 619 N N . LEU A 1 84 ? -2.263 -2.220 -7.921 1.00 88.88 84 LEU A N 1
ATOM 620 C CA . LEU A 1 84 ? -1.632 -3.547 -7.849 1.00 88.88 84 LEU A CA 1
ATOM 621 C C . LEU A 1 84 ? -1.418 -4.018 -6.395 1.00 88.88 84 LEU A C 1
ATOM 623 O O . LEU A 1 84 ? -1.840 -5.133 -6.070 1.00 88.88 84 LEU A O 1
ATOM 627 N N . PRO A 1 85 ? -0.864 -3.192 -5.484 1.00 90.44 85 PRO A N 1
ATOM 628 C CA . PRO A 1 85 ? -0.814 -3.536 -4.067 1.00 90.44 85 PRO A CA 1
ATOM 629 C C . PRO A 1 85 ? -2.183 -3.804 -3.452 1.00 90.44 85 PRO A C 1
ATOM 631 O O . PRO A 1 85 ? -2.302 -4.726 -2.653 1.00 90.44 85 PRO A O 1
ATOM 634 N N . HIS A 1 86 ? -3.221 -3.046 -3.815 1.00 90.19 86 HIS A N 1
ATOM 635 C CA . HIS A 1 86 ? -4.572 -3.265 -3.289 1.00 90.19 86 HIS A CA 1
ATOM 636 C C . HIS A 1 86 ? -5.106 -4.636 -3.696 1.00 90.19 86 HIS A C 1
ATOM 638 O O . HIS A 1 86 ? -5.571 -5.387 -2.838 1.00 90.19 86 HIS A O 1
ATOM 644 N N . LEU A 1 87 ? -4.946 -5.015 -4.967 1.00 90.12 87 LEU A N 1
ATOM 645 C CA . LEU A 1 87 ? -5.276 -6.364 -5.433 1.00 90.12 87 LEU A CA 1
ATOM 646 C C . LEU A 1 87 ? -4.483 -7.426 -4.665 1.00 90.12 87 LEU A C 1
ATOM 648 O O . LEU A 1 87 ? -5.029 -8.467 -4.296 1.00 90.12 87 LEU A O 1
ATOM 652 N N . LYS A 1 88 ? -3.210 -7.150 -4.353 1.00 92.06 88 LYS A N 1
ATOM 653 C CA . LYS A 1 88 ? -2.393 -8.069 -3.560 1.00 92.06 88 LYS A CA 1
ATOM 654 C C . LYS A 1 88 ? -2.858 -8.182 -2.111 1.00 92.06 88 LYS A C 1
ATOM 656 O O . LYS A 1 88 ? -2.855 -9.281 -1.561 1.00 92.06 88 LYS A O 1
ATOM 661 N N . VAL A 1 89 ? -3.272 -7.079 -1.493 1.00 92.00 89 VAL A N 1
ATOM 662 C CA . VAL A 1 89 ? -3.861 -7.090 -0.152 1.00 92.00 89 VAL A CA 1
ATOM 663 C C . VAL A 1 89 ? -5.139 -7.917 -0.171 1.00 92.00 89 VAL A C 1
ATOM 665 O O . VAL A 1 89 ? -5.264 -8.798 0.670 1.00 92.00 89 VAL A O 1
ATOM 668 N N . MET A 1 90 ? -6.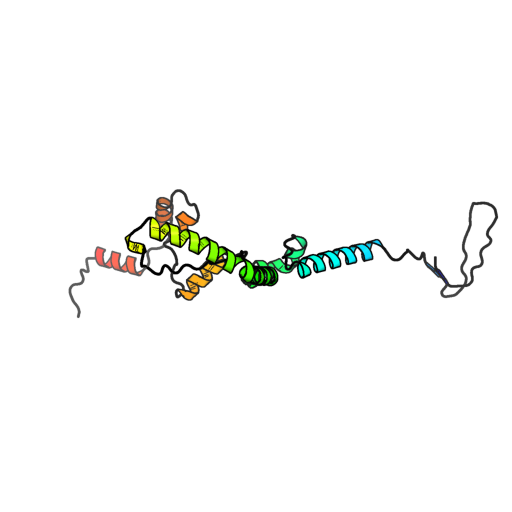029 -7.719 -1.147 1.00 89.94 90 MET A N 1
ATOM 669 C CA . MET A 1 90 ? -7.274 -8.489 -1.287 1.00 89.94 90 MET A CA 1
ATOM 670 C C . MET A 1 90 ? -7.022 -9.996 -1.438 1.00 89.94 90 MET A C 1
ATOM 672 O O . MET A 1 90 ? -7.640 -10.790 -0.732 1.00 89.94 90 MET A O 1
ATOM 676 N N . ASP A 1 91 ? -6.059 -10.393 -2.276 1.00 92.69 91 ASP A N 1
ATOM 677 C CA . ASP A 1 91 ? -5.598 -11.787 -2.398 1.00 92.69 91 ASP A CA 1
ATOM 678 C C . ASP A 1 91 ? -5.162 -12.349 -1.029 1.00 92.69 91 ASP A C 1
ATOM 680 O O . ASP A 1 91 ? -5.585 -13.420 -0.588 1.00 92.69 91 ASP A O 1
ATOM 684 N N . LYS A 1 92 ? -4.380 -11.572 -0.272 1.00 91.81 92 LYS A N 1
ATOM 685 C CA . LYS A 1 92 ? -3.928 -11.966 1.068 1.00 91.81 92 LYS A CA 1
ATOM 686 C C . LYS A 1 92 ? -5.026 -11.924 2.127 1.00 91.81 92 LYS A C 1
ATOM 688 O O . LYS A 1 92 ? -4.964 -12.726 3.063 1.00 91.81 92 LYS A O 1
ATOM 693 N N . MET A 1 93 ? -6.047 -11.080 1.990 1.00 92.38 93 MET A N 1
ATOM 694 C CA . MET A 1 93 ? -7.191 -11.063 2.905 1.00 92.38 93 MET A CA 1
ATOM 695 C C . MET A 1 93 ? -7.865 -12.435 2.953 1.00 92.38 93 MET A C 1
ATOM 697 O O . MET A 1 93 ? -8.202 -12.890 4.042 1.00 92.38 93 MET A O 1
ATOM 701 N N . SER A 1 94 ? -7.957 -13.151 1.826 1.00 88.88 94 SER A N 1
ATOM 702 C CA . SER A 1 94 ? -8.520 -14.510 1.799 1.00 88.88 94 SER A CA 1
ATOM 703 C C . SER A 1 94 ? -7.793 -15.492 2.726 1.00 88.88 94 SER A C 1
ATOM 705 O O . SER A 1 94 ? -8.397 -16.457 3.190 1.00 88.88 94 SER A O 1
ATOM 707 N N . VAL A 1 95 ? -6.508 -15.265 3.008 1.00 92.62 95 VAL A N 1
ATOM 708 C CA . VAL A 1 95 ? -5.698 -16.115 3.892 1.00 92.62 95 VAL A CA 1
ATOM 709 C C . VAL A 1 95 ? -5.716 -15.593 5.329 1.00 92.62 95 VAL A C 1
ATOM 711 O O . VAL A 1 95 ? -5.855 -16.368 6.278 1.00 92.62 95 VAL A O 1
ATOM 714 N N . TYR A 1 96 ? -5.594 -14.276 5.514 1.00 93.44 96 TYR A N 1
ATOM 715 C CA . TYR A 1 96 ? -5.504 -13.675 6.845 1.00 93.44 96 TYR A CA 1
ATOM 716 C C . TYR A 1 96 ? -6.854 -13.558 7.553 1.00 93.44 96 TYR A C 1
ATOM 718 O O . TYR A 1 96 ? -6.904 -13.762 8.764 1.00 93.44 96 TYR A O 1
ATOM 726 N N . VAL A 1 97 ? -7.951 -13.281 6.841 1.00 93.38 97 VAL A N 1
ATOM 727 C CA . VAL A 1 97 ? -9.285 -13.126 7.446 1.00 93.38 97 VAL A CA 1
ATOM 728 C C . VAL A 1 97 ? -9.713 -14.389 8.204 1.00 93.38 97 VAL A C 1
ATOM 730 O O . VAL A 1 97 ? -10.070 -14.257 9.375 1.00 93.38 97 VAL A O 1
ATOM 733 N N . PRO A 1 98 ? -9.609 -15.614 7.649 1.00 91.81 98 PRO A N 1
ATOM 734 C CA . PRO A 1 98 ? -9.905 -16.831 8.409 1.00 91.81 98 PRO A CA 1
ATOM 735 C C . PRO A 1 98 ? -9.026 -16.996 9.656 1.00 91.81 98 PRO A C 1
ATOM 737 O O . PRO A 1 98 ? -9.516 -17.357 10.729 1.00 91.81 98 PRO A O 1
ATOM 740 N N . ALA A 1 99 ? -7.729 -16.688 9.549 1.00 93.19 99 ALA A N 1
ATOM 741 C CA . ALA A 1 99 ? -6.803 -16.771 10.677 1.00 93.19 99 ALA A CA 1
ATOM 742 C C . ALA A 1 99 ? -7.149 -15.759 11.786 1.00 93.19 99 ALA A C 1
ATOM 744 O O . ALA A 1 99 ? -7.107 -16.099 12.971 1.00 93.19 99 ALA A O 1
ATOM 745 N N . LEU A 1 100 ? -7.534 -14.536 11.413 1.00 94.00 100 LEU A N 1
ATOM 746 C CA . LEU A 1 100 ? -7.989 -13.498 12.336 1.00 94.00 100 LEU A CA 1
ATOM 747 C C . LEU A 1 100 ? -9.331 -13.867 12.974 1.00 94.00 100 LEU A C 1
ATOM 749 O O . LEU A 1 100 ? -9.446 -13.773 14.193 1.00 94.00 100 LEU A O 1
ATOM 753 N N . LYS A 1 101 ? -10.299 -14.384 12.203 1.00 92.62 101 LYS A N 1
ATOM 754 C CA . LYS A 1 101 ? -11.577 -14.889 12.737 1.00 92.62 101 LYS A CA 1
ATOM 755 C C . LYS A 1 101 ? -11.348 -15.999 13.773 1.00 92.62 101 LYS A C 1
ATOM 757 O O . LYS A 1 101 ? -11.947 -15.964 14.847 1.00 92.62 101 LYS A O 1
ATOM 762 N N . ARG A 1 102 ? -10.400 -16.918 13.536 1.00 91.44 102 ARG A N 1
ATOM 763 C CA . ARG A 1 102 ? -10.021 -17.948 14.525 1.00 91.44 102 ARG A CA 1
ATOM 764 C C . ARG A 1 102 ? -9.455 -17.347 15.815 1.00 91.44 102 ARG A C 1
ATOM 766 O O . ARG A 1 102 ? -9.831 -17.778 16.900 1.00 91.44 102 ARG A O 1
ATOM 773 N N . ARG A 1 103 ? -8.570 -16.350 15.721 1.00 92.56 103 ARG A N 1
ATOM 774 C CA . ARG A 1 103 ? -8.019 -15.660 16.906 1.00 92.56 103 ARG A CA 1
ATOM 775 C C . ARG A 1 103 ? -9.094 -14.878 17.655 1.00 92.56 103 ARG A C 1
ATOM 777 O O . ARG A 1 103 ? -9.126 -14.891 18.880 1.00 92.56 103 ARG A O 1
ATOM 784 N N . MET A 1 104 ? -10.003 -14.251 16.925 1.00 91.38 104 MET A N 1
ATOM 785 C CA . MET A 1 104 ? -11.095 -13.480 17.499 1.00 91.38 104 MET A CA 1
ATOM 786 C C . MET A 1 104 ? -12.112 -14.363 18.224 1.00 91.38 104 MET A C 1
ATOM 788 O O . MET A 1 104 ? -12.613 -13.964 19.265 1.00 91.38 104 MET A O 1
ATOM 792 N N . SER A 1 105 ? -12.342 -15.595 17.758 1.00 89.44 105 SER A N 1
ATOM 793 C CA . SER A 1 105 ? -13.148 -16.588 18.483 1.00 89.44 105 SER A CA 1
ATOM 794 C C . SER A 1 105 ? -12.561 -16.928 19.862 1.00 89.44 105 SER A C 1
ATOM 796 O O . SER A 1 105 ? -13.302 -17.039 20.842 1.00 89.44 105 SER A O 1
ATOM 798 N N . ILE A 1 106 ? -11.229 -17.007 19.975 1.00 91.06 106 ILE A N 1
ATOM 799 C CA . ILE A 1 106 ? -10.547 -17.199 21.265 1.00 91.06 106 ILE A CA 1
ATOM 800 C C . ILE A 1 106 ? -10.812 -15.992 22.172 1.00 91.06 106 ILE A C 1
ATOM 802 O O . ILE A 1 106 ? -11.252 -16.158 23.307 1.00 91.06 106 ILE A O 1
ATOM 806 N N . VAL A 1 107 ? -10.618 -14.775 21.657 1.00 90.38 107 VAL A N 1
ATOM 807 C CA . VAL A 1 107 ? -10.876 -13.530 22.400 1.00 90.38 107 VAL A CA 1
ATOM 808 C C . VAL A 1 107 ? -12.345 -13.433 22.836 1.00 90.38 107 VAL A C 1
ATOM 810 O O . VAL A 1 107 ? -12.604 -13.169 24.008 1.00 90.38 107 VAL A O 1
ATOM 813 N N . LYS A 1 108 ? -13.305 -13.738 21.949 1.00 88.38 108 LYS A N 1
ATOM 814 C CA . LYS A 1 108 ? -14.748 -13.805 22.252 1.00 88.38 108 LYS A CA 1
ATOM 815 C C . LYS A 1 108 ? -15.021 -14.764 23.411 1.00 88.38 108 LYS A C 1
ATOM 817 O O . LYS A 1 108 ? -15.714 -14.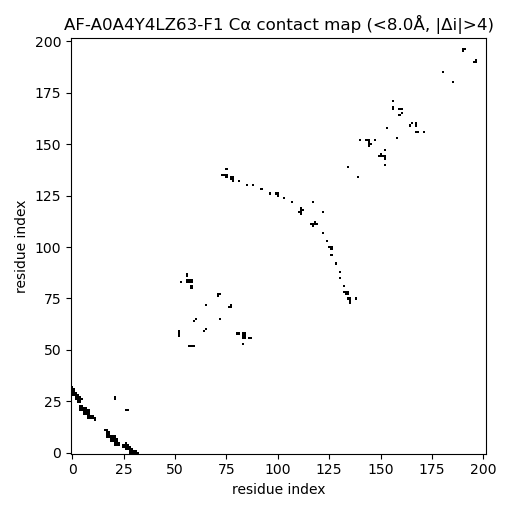391 24.352 1.00 88.38 108 LYS A O 1
ATOM 822 N N . SER A 1 109 ? -14.412 -15.949 23.392 1.00 87.19 109 SER A N 1
ATOM 823 C CA . SER A 1 109 ? -14.567 -16.951 24.457 1.00 87.19 109 SER A CA 1
ATOM 824 C C . SER A 1 109 ? -14.068 -16.429 25.811 1.00 87.19 109 SER A C 1
ATOM 826 O O . SER A 1 109 ? -14.744 -16.584 26.826 1.00 87.19 109 SER A O 1
ATOM 828 N N . PHE A 1 110 ? -12.921 -15.740 25.837 1.00 88.94 110 PHE A N 1
ATOM 829 C CA . PHE A 1 110 ? -12.420 -15.096 27.057 1.00 88.94 110 PHE A CA 1
ATOM 830 C C . PHE A 1 110 ? -13.334 -13.963 27.545 1.00 88.94 110 PHE A C 1
ATOM 832 O O . PHE A 1 110 ? -13.602 -13.871 28.742 1.00 88.94 110 PHE A O 1
ATOM 839 N N . PHE A 1 111 ? -13.861 -13.131 26.643 1.00 86.19 111 PHE A N 1
ATOM 840 C CA . PHE A 1 111 ? -14.804 -12.066 27.002 1.00 86.19 111 PHE A CA 1
ATOM 841 C C . PHE A 1 111 ? -16.094 -12.611 27.627 1.00 86.19 111 PHE A C 1
ATOM 843 O O . PHE A 1 111 ? -16.558 -12.079 28.637 1.00 86.19 111 PHE A O 1
ATOM 850 N N . GLN A 1 112 ? -16.639 -13.698 27.077 1.00 86.31 112 GLN A N 1
ATOM 851 C CA . GLN A 1 112 ? -17.832 -14.364 27.610 1.00 86.31 112 GLN A CA 1
ATOM 852 C C . GLN A 1 112 ? -17.583 -15.034 28.972 1.00 86.31 112 GLN A C 1
ATOM 854 O O . GLN A 1 112 ? -18.494 -15.125 29.795 1.00 86.31 112 GLN A O 1
ATOM 859 N N . LEU A 1 113 ? -16.354 -15.487 29.245 1.00 85.88 113 LEU A N 1
ATOM 860 C CA . LEU A 1 113 ? -15.978 -16.025 30.555 1.00 85.88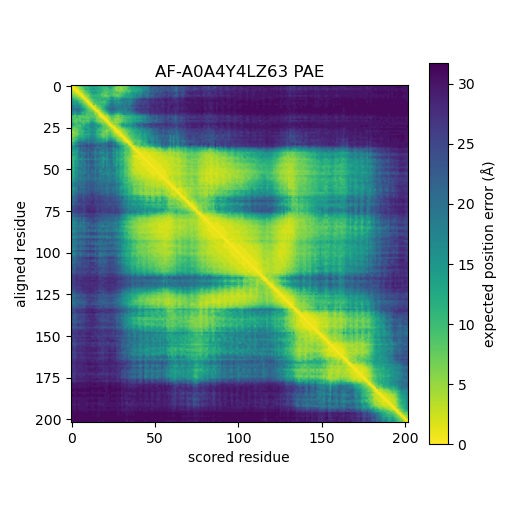 113 LEU A CA 1
ATOM 861 C C . LEU A 1 113 ? -15.865 -14.933 31.624 1.00 85.88 113 LEU A C 1
ATOM 863 O O . LEU A 1 113 ? -16.326 -15.145 32.747 1.00 85.88 113 LEU A O 1
ATOM 867 N N . MET A 1 114 ? -15.270 -13.785 31.281 1.00 85.19 114 MET A N 1
ATOM 868 C CA . MET A 1 114 ? -15.029 -12.685 32.222 1.00 85.19 114 MET A CA 1
ATOM 869 C C . MET A 1 114 ? -16.293 -11.897 32.570 1.00 85.19 114 MET A C 1
ATOM 871 O O . MET A 1 114 ? -16.436 -11.451 33.706 1.00 85.19 114 MET A O 1
ATOM 875 N N . ASN A 1 115 ? -17.214 -11.721 31.619 1.00 83.50 115 ASN A N 1
ATOM 876 C CA . ASN A 1 115 ? -18.446 -10.973 31.844 1.00 83.50 115 ASN A CA 1
ATOM 877 C C . ASN A 1 115 ? -19.670 -11.883 31.691 1.00 83.50 115 ASN A C 1
ATOM 879 O O . ASN A 1 115 ? -20.047 -12.287 30.589 1.00 83.50 115 ASN A O 1
ATOM 883 N N . THR A 1 116 ? -20.318 -12.176 32.820 1.00 77.50 116 THR A N 1
ATOM 884 C CA . THR A 1 116 ? -21.481 -13.071 32.900 1.00 77.50 116 THR A CA 1
ATOM 885 C C . THR A 1 116 ? -22.675 -12.583 32.083 1.00 77.50 116 THR A C 1
ATOM 887 O O . THR A 1 116 ? -23.455 -13.418 31.626 1.00 77.50 116 THR A O 1
ATOM 890 N N . GLY A 1 117 ? -22.786 -11.274 31.826 1.00 81.38 117 GLY A N 1
ATOM 891 C CA . GLY A 1 117 ? -23.830 -10.697 30.975 1.00 81.38 117 GLY A CA 1
ATOM 892 C C . GLY A 1 117 ? -23.725 -11.102 29.502 1.00 81.38 117 GLY A C 1
ATOM 893 O O . GLY A 1 117 ? -24.728 -11.086 28.795 1.00 81.38 117 GLY A O 1
ATOM 894 N N . PHE A 1 118 ? -22.542 -11.529 29.046 1.00 78.00 118 PHE A N 1
ATOM 895 C CA . PHE A 1 118 ? -22.290 -11.891 27.648 1.00 78.00 118 PHE A CA 1
ATOM 896 C C . PHE A 1 118 ? -22.209 -13.403 27.394 1.00 78.00 118 PHE A C 1
ATOM 898 O O . PHE A 1 118 ? -22.030 -13.825 26.252 1.00 78.00 118 PHE A O 1
ATOM 905 N N . ARG A 1 119 ? -22.380 -14.253 28.418 1.00 76.19 119 ARG A N 1
ATOM 906 C CA . ARG A 1 119 ? -22.268 -15.721 28.266 1.00 76.19 119 ARG A CA 1
ATOM 907 C C . ARG A 1 119 ? -23.173 -16.307 27.184 1.00 76.19 119 ARG A C 1
ATOM 909 O O . ARG A 1 119 ? -22.768 -17.242 26.507 1.00 76.19 119 ARG A O 1
ATOM 916 N N . ASN A 1 120 ? -24.360 -15.730 27.012 1.00 78.12 120 ASN A N 1
ATOM 917 C CA . ASN A 1 120 ? -25.349 -16.173 26.028 1.00 78.12 120 ASN A CA 1
ATOM 918 C C . ASN A 1 120 ? -25.538 -15.166 24.884 1.00 78.12 120 ASN A C 1
ATOM 920 O O . ASN A 1 120 ? -26.461 -15.319 24.089 1.00 78.12 120 ASN A O 1
ATOM 924 N N . SER A 1 121 ? -24.713 -14.116 24.808 1.00 79.19 121 SER A N 1
ATOM 925 C CA . SER A 1 121 ? -24.818 -13.130 23.733 1.00 79.19 121 SER A CA 1
ATOM 926 C C . SER A 1 121 ? -24.036 -13.594 22.513 1.00 79.19 121 SER A C 1
ATOM 928 O O . SER A 1 121 ? -22.857 -13.954 22.633 1.00 79.19 121 SER A O 1
ATOM 930 N N . ASP A 1 122 ? -24.653 -13.510 21.338 1.00 79.31 122 ASP A N 1
ATOM 931 C CA . ASP A 1 122 ? -23.947 -13.726 20.084 1.00 79.31 122 ASP A CA 1
ATOM 932 C C . ASP A 1 122 ? -23.168 -12.466 19.689 1.00 79.31 122 ASP A C 1
ATOM 934 O O . ASP A 1 122 ? -23.686 -11.546 19.062 1.00 79.31 122 ASP A O 1
ATOM 938 N N . LEU A 1 123 ? -21.919 -12.388 20.151 1.00 80.94 123 LEU A N 1
ATOM 939 C CA . LEU A 1 123 ? -21.021 -11.289 19.801 1.00 80.94 123 LEU A CA 1
ATOM 940 C C . LEU A 1 123 ? -20.512 -11.487 18.372 1.00 80.94 123 LEU A C 1
ATOM 942 O O . LEU A 1 123 ? -19.671 -12.360 18.140 1.00 80.94 123 LEU A O 1
ATOM 946 N N . ASP A 1 124 ? -21.005 -10.694 17.431 1.00 82.88 124 ASP A N 1
ATOM 947 C CA . ASP A 1 124 ? -20.433 -10.651 16.090 1.00 82.88 124 ASP A CA 1
ATOM 948 C C . ASP A 1 124 ? -19.206 -9.738 16.073 1.00 82.88 124 ASP A C 1
ATOM 950 O O . ASP A 1 124 ? -19.184 -8.664 16.678 1.00 82.88 124 ASP A O 1
ATOM 954 N N . ALA A 1 125 ? -18.153 -10.201 15.418 1.00 83.00 125 ALA A N 1
ATOM 955 C CA . ALA A 1 125 ? -16.930 -9.447 15.261 1.00 83.00 125 ALA A CA 1
ATOM 956 C C . ALA A 1 125 ? -16.323 -9.799 13.907 1.00 83.00 125 ALA A C 1
ATOM 958 O O . ALA A 1 125 ? -16.196 -10.975 13.551 1.00 83.00 125 ALA A O 1
ATOM 959 N N . GLU A 1 126 ? -15.893 -8.777 13.171 1.00 87.31 126 GLU A N 1
ATOM 960 C CA . GLU A 1 126 ? -15.298 -8.941 11.851 1.00 87.31 126 GLU A CA 1
ATOM 961 C C . GLU A 1 126 ? -13.953 -8.217 11.751 1.00 87.31 126 GLU A C 1
ATOM 963 O O . GLU A 1 126 ? -13.817 -7.081 12.212 1.00 87.31 126 GLU A O 1
ATOM 968 N N . PRO A 1 127 ? -12.928 -8.856 11.160 1.00 88.75 127 PRO A N 1
ATOM 969 C CA . PRO A 1 127 ? -11.661 -8.190 10.921 1.00 88.75 127 PRO A CA 1
ATOM 970 C C . PRO A 1 127 ? -11.798 -7.211 9.748 1.00 88.75 127 PRO A C 1
ATOM 972 O O . PRO A 1 127 ? -12.065 -7.622 8.620 1.00 88.75 127 PRO A O 1
ATOM 975 N N . VAL A 1 128 ? -11.549 -5.927 10.004 1.00 88.81 128 VAL A N 1
ATOM 976 C CA . VAL A 1 128 ? -11.467 -4.889 8.969 1.00 88.81 128 VAL A CA 1
ATOM 977 C C . VAL A 1 128 ? -9.998 -4.655 8.627 1.00 88.81 128 VAL A C 1
ATOM 979 O O . VAL A 1 128 ? -9.204 -4.294 9.494 1.00 88.81 128 VAL A O 1
ATOM 982 N N . ILE A 1 129 ? -9.625 -4.875 7.366 1.00 87.88 129 ILE A N 1
ATOM 983 C CA . ILE A 1 129 ? -8.269 -4.626 6.864 1.00 87.88 129 ILE A CA 1
ATOM 984 C C . ILE A 1 129 ? -8.334 -3.421 5.928 1.00 87.88 129 ILE A C 1
ATOM 986 O O . ILE A 1 129 ? -8.916 -3.500 4.850 1.00 87.88 129 ILE A O 1
ATOM 990 N N . THR A 1 130 ? -7.724 -2.310 6.331 1.00 87.25 130 THR A N 1
ATOM 991 C CA . THR A 1 130 ? -7.644 -1.085 5.528 1.00 87.25 130 THR A CA 1
ATOM 992 C C . THR A 1 130 ? -6.260 -0.972 4.885 1.00 87.25 130 THR A C 1
ATOM 994 O O . THR A 1 130 ? -5.282 -0.769 5.612 1.00 87.25 130 THR A O 1
ATOM 997 N N . PRO A 1 131 ? -6.131 -1.125 3.556 1.00 86.25 131 PRO A N 1
ATOM 998 C CA . PRO A 1 131 ? -4.865 -0.887 2.873 1.00 86.25 131 PRO A CA 1
ATOM 999 C C . PRO A 1 131 ? -4.449 0.583 2.996 1.00 86.25 131 PRO A C 1
ATOM 1001 O O . PRO A 1 131 ? -5.287 1.481 3.073 1.00 86.25 131 PRO A O 1
ATOM 1004 N N . TYR A 1 132 ? -3.140 0.822 3.027 1.00 82.56 132 TYR A N 1
ATOM 1005 C CA . TYR A 1 132 ? -2.596 2.174 3.065 1.00 82.56 132 TYR A CA 1
ATOM 1006 C C . TYR A 1 132 ? -2.732 2.847 1.695 1.00 82.56 132 TYR A C 1
ATOM 1008 O O . TYR A 1 132 ? -2.407 2.248 0.668 1.00 82.56 132 TYR A O 1
ATOM 1016 N N . ILE A 1 133 ? -3.171 4.104 1.697 1.00 78.81 133 ILE A N 1
ATOM 1017 C CA . ILE A 1 133 ? -3.236 4.972 0.521 1.00 78.81 133 ILE A CA 1
ATOM 1018 C C . ILE A 1 133 ? -2.566 6.291 0.902 1.00 78.81 133 ILE A C 1
ATOM 1020 O O . ILE A 1 133 ? -2.770 6.801 2.007 1.00 78.81 133 ILE A O 1
ATOM 1024 N N . ILE A 1 134 ? -1.769 6.847 -0.011 1.00 75.12 134 ILE A N 1
ATOM 1025 C CA . ILE A 1 134 ? -1.301 8.228 0.119 1.00 75.12 134 ILE A CA 1
ATOM 1026 C C . ILE A 1 134 ? -2.503 9.130 -0.150 1.00 75.12 134 ILE A C 1
ATOM 1028 O O . ILE A 1 134 ? -2.913 9.307 -1.296 1.00 75.12 134 ILE A O 1
ATOM 1032 N N . ASN A 1 135 ? -3.082 9.669 0.917 1.00 69.12 135 ASN A N 1
ATOM 1033 C CA . ASN A 1 135 ? -4.240 10.542 0.826 1.00 69.12 135 ASN A CA 1
ATOM 1034 C C . ASN A 1 135 ? -3.810 12.005 0.871 1.00 69.12 135 ASN A C 1
ATOM 1036 O O . ASN A 1 135 ? -2.986 12.403 1.693 1.00 69.12 135 ASN A O 1
ATOM 1040 N N . ASN A 1 136 ? -4.428 12.818 0.019 1.00 71.81 136 ASN A N 1
ATOM 1041 C CA . ASN A 1 136 ? -4.383 14.265 0.152 1.00 71.81 136 ASN A CA 1
ATOM 1042 C C . ASN A 1 136 ? -5.512 14.697 1.100 1.00 71.81 136 ASN A C 1
ATOM 1044 O O . ASN A 1 136 ? -6.676 14.767 0.699 1.00 71.81 136 ASN A O 1
ATOM 1048 N N . GLU A 1 137 ? -5.177 14.967 2.365 1.00 74.19 137 GLU A N 1
ATOM 1049 C CA . GLU A 1 137 ? -6.158 15.363 3.386 1.00 74.19 137 GLU A CA 1
ATOM 1050 C C . GLU A 1 137 ? -6.965 16.602 2.975 1.00 74.19 137 GLU A C 1
ATOM 1052 O O . GLU A 1 137 ? -8.161 16.669 3.250 1.00 74.19 137 GLU A O 1
ATOM 1057 N N . ALA A 1 138 ? -6.359 17.552 2.252 1.00 77.38 138 ALA A N 1
ATOM 1058 C CA . ALA A 1 138 ? -7.055 18.752 1.792 1.00 77.38 138 ALA A CA 1
ATOM 1059 C C . ALA A 1 138 ? -8.222 18.404 0.858 1.00 77.38 138 ALA A C 1
ATOM 1061 O O . ALA A 1 138 ? -9.329 18.909 1.033 1.00 77.38 138 ALA A O 1
ATOM 1062 N N . LYS A 1 139 ? -8.004 17.477 -0.082 1.00 74.44 139 LYS A N 1
ATOM 1063 C CA . LYS A 1 139 ? -9.055 17.002 -0.994 1.00 74.44 139 LYS A CA 1
ATOM 1064 C C . LYS A 1 139 ? -10.140 16.213 -0.276 1.00 74.44 139 LYS A C 1
ATOM 1066 O O . LYS A 1 139 ? -11.314 16.371 -0.595 1.00 74.44 139 LYS A O 1
ATOM 1071 N N . PHE A 1 140 ? -9.777 15.436 0.742 1.00 76.56 140 PHE A N 1
ATOM 1072 C CA . PHE A 1 140 ? -10.764 14.774 1.592 1.00 76.56 140 PHE A CA 1
ATOM 1073 C C . PHE A 1 140 ? -11.675 15.790 2.302 1.00 76.56 140 PHE A C 1
ATOM 1075 O O . PHE A 1 140 ? -12.893 15.621 2.312 1.00 76.56 140 PHE A O 1
ATOM 1082 N N . TYR A 1 141 ? -11.118 16.886 2.828 1.00 82.00 141 TYR A N 1
ATOM 1083 C CA . TYR A 1 141 ? -11.922 17.960 3.416 1.00 82.00 141 TYR A CA 1
ATOM 1084 C C . TYR A 1 141 ? -12.771 18.706 2.377 1.00 82.00 141 TYR A C 1
ATOM 1086 O O . TYR A 1 141 ? -13.931 18.994 2.659 1.00 82.00 141 TYR A O 1
ATOM 1094 N N . GLU A 1 142 ? -12.256 18.969 1.172 1.00 82.88 142 GLU A N 1
ATOM 1095 C CA . GLU A 1 142 ? -13.052 19.543 0.074 1.00 82.88 142 GLU A CA 1
ATOM 1096 C C . GLU A 1 142 ? -14.248 18.647 -0.294 1.00 82.88 142 GLU A C 1
ATOM 1098 O O . GLU A 1 142 ? -15.373 19.134 -0.403 1.00 82.88 142 GLU A O 1
ATOM 1103 N N . MET A 1 143 ? -14.034 17.332 -0.424 1.00 80.50 143 MET A N 1
ATOM 1104 C CA . MET A 1 143 ? -15.097 16.357 -0.685 1.00 80.50 143 MET A CA 1
ATOM 1105 C C . MET A 1 143 ? -16.140 16.364 0.438 1.00 80.50 143 MET A C 1
ATOM 1107 O O . MET A 1 143 ? -17.340 16.423 0.169 1.00 80.50 143 MET A O 1
ATOM 1111 N N . LEU A 1 144 ? -15.702 16.326 1.699 1.00 82.12 144 LEU A N 1
ATOM 1112 C CA . LEU A 1 144 ? -16.602 16.378 2.850 1.00 82.12 144 LEU A CA 1
ATOM 1113 C C . LEU A 1 144 ? -17.408 17.681 2.879 1.00 82.12 144 LEU A C 1
ATOM 1115 O O . LEU A 1 144 ? -18.606 17.644 3.152 1.00 82.12 144 LEU A O 1
ATOM 1119 N N . MET A 1 145 ? -16.786 18.820 2.560 1.00 86.19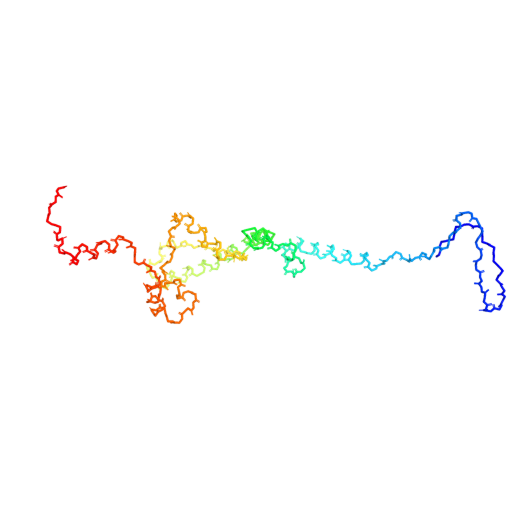 145 MET A N 1
ATOM 1120 C CA . MET A 1 145 ? -17.490 20.093 2.419 1.00 86.19 145 MET A CA 1
ATOM 1121 C C . MET A 1 145 ? -18.527 20.020 1.300 1.00 86.19 145 MET A C 1
ATOM 1123 O O . MET A 1 145 ? -19.675 20.384 1.535 1.00 86.19 145 MET A O 1
ATOM 1127 N N . ALA A 1 146 ? -18.176 19.500 0.122 1.00 86.81 146 ALA A N 1
ATOM 1128 C CA . ALA A 1 146 ? -19.100 19.367 -1.003 1.00 86.81 146 ALA A CA 1
ATOM 1129 C C . ALA A 1 146 ? -20.322 18.496 -0.659 1.00 86.81 146 ALA A C 1
ATOM 1131 O O . ALA A 1 146 ? -21.457 18.902 -0.912 1.00 86.81 146 ALA A O 1
ATOM 1132 N N . VAL A 1 147 ? -20.107 17.341 -0.015 1.00 86.38 147 VAL A N 1
ATOM 1133 C CA . VAL A 1 147 ? -21.185 16.449 0.454 1.00 86.38 147 VAL A CA 1
ATOM 1134 C C . VAL A 1 147 ? -22.051 17.133 1.513 1.00 86.38 147 VAL A C 1
ATOM 1136 O O . VAL A 1 147 ? -23.270 16.982 1.513 1.00 86.38 147 VAL A O 1
ATOM 1139 N N . ASN A 1 148 ? -21.441 17.935 2.385 1.00 84.75 148 ASN A N 1
ATOM 1140 C CA . ASN A 1 148 ? -22.124 18.675 3.441 1.00 84.75 148 ASN A CA 1
ATOM 1141 C C . ASN A 1 148 ? -22.747 20.004 2.957 1.00 84.75 148 ASN A C 1
ATOM 1143 O O . ASN A 1 148 ? -23.010 20.896 3.762 1.00 84.75 148 ASN A O 1
ATOM 1147 N N . GLY A 1 149 ? -22.942 20.193 1.646 1.00 84.38 149 GLY A N 1
ATOM 1148 C CA . GLY A 1 149 ? -23.548 21.414 1.094 1.00 84.38 149 GLY A CA 1
ATOM 1149 C C . GLY A 1 149 ? -22.683 22.666 1.273 1.00 84.38 149 GLY A C 1
ATOM 1150 O O . GLY A 1 149 ? -23.195 23.765 1.487 1.00 84.38 149 GLY A O 1
ATOM 1151 N N . ASN A 1 150 ? -21.365 22.485 1.225 1.00 84.12 150 ASN A N 1
ATOM 1152 C CA . ASN A 1 150 ? -20.325 23.487 1.442 1.00 84.12 150 ASN A CA 1
ATOM 1153 C C . ASN A 1 150 ? -20.379 24.172 2.820 1.00 84.12 150 ASN A C 1
ATOM 1155 O O . ASN A 1 150 ? -19.904 25.297 2.985 1.00 84.12 150 ASN A O 1
ATOM 1159 N N . GLN A 1 151 ? -20.969 23.504 3.816 1.00 82.69 151 GLN A N 1
ATOM 1160 C CA . GLN A 1 151 ? -20.967 23.981 5.194 1.00 82.69 151 GLN A CA 1
ATOM 1161 C C . GLN A 1 151 ? -19.600 23.732 5.857 1.00 82.69 151 GLN A C 1
ATOM 1163 O O . GLN A 1 151 ? -18.973 22.699 5.590 1.00 82.69 151 GLN A O 1
ATOM 1168 N N . PRO A 1 152 ? -19.135 24.633 6.747 1.00 82.19 152 PRO A N 1
ATOM 1169 C CA . PRO A 1 152 ? -17.890 24.439 7.483 1.00 82.19 152 PRO A CA 1
ATOM 1170 C C . PRO A 1 152 ? -17.904 23.120 8.265 1.00 82.19 152 PRO A C 1
ATOM 1172 O O . PRO A 1 152 ? -18.816 22.870 9.051 1.00 82.19 152 PRO A O 1
ATOM 1175 N N . LEU A 1 153 ? -16.883 22.284 8.066 1.00 77.81 153 LEU A N 1
ATOM 1176 C CA . LEU A 1 153 ? -16.765 20.988 8.752 1.00 77.81 153 LEU A CA 1
ATOM 1177 C C . LEU A 1 153 ? -16.387 21.134 10.227 1.00 77.81 153 LEU A C 1
ATOM 1179 O O . LEU A 1 153 ? -16.786 20.331 11.065 1.00 77.81 153 LEU A O 1
ATOM 1183 N N . PHE A 1 154 ? -15.603 22.162 10.537 1.00 82.75 154 PHE A N 1
ATOM 1184 C CA . PHE A 1 154 ? -15.095 22.433 11.872 1.00 82.75 154 PHE A CA 1
ATOM 1185 C C . PHE A 1 154 ? -15.379 23.882 12.251 1.00 82.75 154 PHE A C 1
ATOM 1187 O O . PHE A 1 154 ? -15.459 24.768 11.397 1.00 82.75 154 PHE A O 1
ATOM 1194 N N . SER A 1 155 ? -15.485 24.141 13.555 1.00 83.50 155 SER A N 1
ATOM 1195 C CA . SER A 1 155 ? -15.455 25.514 14.050 1.00 83.50 155 SER A CA 1
ATOM 1196 C C . SER A 1 155 ? -14.089 26.141 13.749 1.00 83.50 155 SER A C 1
ATOM 1198 O O . SER A 1 155 ? -13.069 25.445 13.670 1.00 83.50 155 SER A O 1
ATOM 1200 N N . GLN A 1 156 ? -14.044 27.471 13.619 1.00 79.19 156 GLN A N 1
ATOM 1201 C CA . GLN A 1 156 ? -12.773 28.186 13.446 1.00 79.19 156 GLN A CA 1
ATOM 1202 C C . GLN A 1 156 ? -11.797 27.847 14.584 1.00 79.19 156 GLN A C 1
ATOM 1204 O O . GLN A 1 156 ? -10.627 27.589 14.326 1.00 79.19 156 GLN A O 1
ATOM 1209 N N . LYS A 1 157 ? -12.303 27.709 15.821 1.00 81.88 157 LYS A N 1
ATOM 1210 C CA . LYS A 1 157 ? -11.521 27.274 16.990 1.00 81.88 157 LYS A CA 1
ATOM 1211 C C . LYS A 1 157 ? -10.849 25.917 16.772 1.00 81.88 157 LYS A C 1
ATOM 1213 O O . LYS A 1 157 ? -9.632 25.811 16.860 1.00 81.88 157 LYS A O 1
ATOM 1218 N N . ALA A 1 158 ? -11.640 24.901 16.435 1.00 80.25 158 ALA A N 1
ATOM 1219 C CA . ALA A 1 158 ? -11.145 23.539 16.260 1.00 80.25 158 ALA A CA 1
ATOM 1220 C C . ALA A 1 158 ? -10.160 23.424 15.084 1.00 80.25 158 ALA A C 1
ATOM 1222 O O . ALA A 1 158 ? -9.232 22.619 15.124 1.00 80.25 158 ALA A O 1
ATOM 1223 N N . THR A 1 159 ? -10.335 24.244 14.044 1.00 82.81 159 THR A N 1
ATOM 1224 C CA . THR A 1 159 ? -9.411 24.303 12.902 1.00 82.81 159 THR A CA 1
ATOM 1225 C C . THR A 1 159 ? -8.057 24.882 13.314 1.00 82.81 159 THR A C 1
ATOM 1227 O O . THR A 1 159 ? -7.019 24.344 12.944 1.00 82.81 159 THR A O 1
ATOM 1230 N N . MET A 1 160 ? -8.058 25.940 14.127 1.00 80.44 160 MET A N 1
ATOM 1231 C CA . MET A 1 160 ? -6.846 26.589 14.637 1.00 80.44 160 MET A CA 1
ATOM 1232 C C . MET A 1 160 ? -6.071 25.691 15.609 1.00 80.44 160 MET A C 1
ATOM 1234 O O . MET A 1 160 ? -4.846 25.613 15.532 1.00 80.44 160 MET A O 1
ATOM 1238 N N . GLU A 1 161 ? -6.781 24.959 16.470 1.00 82.50 161 GLU A N 1
ATOM 1239 C CA . GLU A 1 161 ? -6.189 23.937 17.344 1.00 82.50 161 GLU A CA 1
ATOM 1240 C C . GLU A 1 161 ? -5.536 22.818 16.522 1.00 82.50 161 GLU A C 1
ATOM 1242 O O . GLU A 1 161 ? -4.383 22.458 16.760 1.00 82.50 161 GLU A O 1
ATOM 1247 N N . LYS A 1 162 ? -6.233 22.313 15.494 1.00 82.06 162 LYS A N 1
ATOM 1248 C CA . LYS A 1 162 ? -5.689 21.311 14.563 1.00 82.06 162 LYS A CA 1
ATOM 1249 C C . LYS A 1 162 ? -4.490 21.825 13.762 1.00 82.06 162 LYS A C 1
ATOM 1251 O O . LYS A 1 162 ? -3.589 21.046 13.477 1.00 82.06 162 LYS A O 1
ATOM 1256 N N . ALA A 1 163 ? -4.456 23.115 13.430 1.00 81.69 163 ALA A N 1
ATOM 1257 C CA . ALA A 1 163 ? -3.327 23.757 12.756 1.00 81.69 163 ALA A CA 1
ATOM 1258 C C . ALA A 1 163 ? -2.101 23.961 13.673 1.00 81.69 163 ALA A C 1
ATOM 1260 O O . ALA A 1 163 ? -1.061 24.423 13.208 1.00 81.69 163 ALA A O 1
ATOM 1261 N N . GLY A 1 164 ? -2.200 23.625 14.967 1.00 80.25 164 GLY A N 1
ATOM 1262 C CA . GLY A 1 164 ? -1.102 23.753 15.926 1.00 80.25 164 GLY A CA 1
ATOM 1263 C C . GLY A 1 164 ? -0.880 25.180 16.433 1.00 80.25 164 GLY A C 1
ATOM 1264 O O . GLY A 1 164 ? 0.203 25.496 16.932 1.00 80.25 164 GLY A O 1
ATOM 1265 N N . ILE A 1 165 ? -1.883 26.056 16.313 1.00 83.19 165 ILE A N 1
ATOM 1266 C CA . ILE A 1 165 ? -1.812 27.423 16.838 1.00 83.19 165 ILE A CA 1
ATOM 1267 C C . ILE A 1 165 ? -1.857 27.362 18.369 1.00 83.19 165 ILE A C 1
ATOM 1269 O O . ILE A 1 165 ? -2.784 26.806 18.950 1.00 83.19 165 ILE A O 1
ATOM 1273 N N . LYS A 1 166 ? -0.844 27.939 19.027 1.00 76.25 166 LYS A N 1
ATOM 1274 C CA . LYS A 1 166 ? -0.691 27.884 20.492 1.00 76.25 166 LYS A CA 1
ATOM 1275 C C . LYS A 1 166 ? -1.725 28.736 21.242 1.00 76.25 166 LYS A C 1
ATOM 1277 O O . LYS A 1 166 ? -2.287 28.265 22.222 1.00 76.25 166 LYS A O 1
ATOM 1282 N N . ASP A 1 167 ? -1.998 29.949 20.758 1.00 82.69 167 ASP A N 1
ATOM 1283 C CA . ASP A 1 167 ? -2.892 30.925 21.404 1.00 82.69 167 ASP A CA 1
ATOM 1284 C C . ASP A 1 167 ? -4.162 31.137 20.564 1.00 82.69 167 ASP A C 1
ATOM 1286 O O . ASP A 1 167 ? -4.337 32.150 19.884 1.00 82.69 167 ASP A O 1
ATOM 1290 N N . VAL A 1 168 ? -5.061 30.155 20.595 1.00 78.12 168 VAL A N 1
ATOM 1291 C CA . VAL A 1 168 ? -6.267 30.145 19.752 1.00 78.12 168 VAL A CA 1
ATOM 1292 C C . VAL A 1 168 ? -7.206 31.311 20.070 1.00 78.12 168 VAL A C 1
ATOM 1294 O O . VAL A 1 168 ? -7.740 31.933 19.154 1.00 78.12 168 VAL A O 1
ATOM 1297 N N . ASP A 1 169 ? -7.378 31.650 21.348 1.00 80.38 169 ASP A N 1
ATOM 1298 C CA . ASP A 1 169 ? -8.331 32.684 21.764 1.00 80.38 169 ASP A CA 1
ATOM 1299 C C . ASP A 1 169 ? -7.876 34.096 21.342 1.00 80.38 169 ASP A C 1
ATOM 1301 O O . ASP A 1 169 ? -8.685 34.872 20.837 1.00 80.38 169 ASP A O 1
ATOM 1305 N N . LYS A 1 170 ? -6.573 34.409 21.434 1.00 79.50 170 LYS A N 1
ATOM 1306 C CA . LYS A 1 170 ? -6.031 35.701 20.965 1.00 79.50 170 LYS A CA 1
ATOM 1307 C C . LYS A 1 170 ? -6.205 35.876 19.463 1.00 79.50 170 LYS A C 1
ATOM 1309 O O . LYS A 1 170 ? -6.632 36.930 19.004 1.00 79.50 170 LYS A O 1
ATOM 1314 N N . MET A 1 171 ? -5.918 34.830 18.695 1.00 76.75 171 MET A N 1
ATOM 1315 C CA . MET A 1 171 ? -6.025 34.919 17.245 1.00 76.75 171 MET A CA 1
ATOM 1316 C C . MET A 1 171 ? -7.490 34.973 16.778 1.00 76.75 171 MET A C 1
ATOM 1318 O O . MET A 1 171 ? -7.796 35.611 15.775 1.00 76.75 171 MET A O 1
ATOM 1322 N N . GLN A 1 172 ? -8.435 34.416 17.543 1.00 79.25 172 GLN A N 1
ATOM 1323 C CA . GLN A 1 172 ? -9.863 34.656 17.309 1.00 79.25 172 GLN A CA 1
ATOM 1324 C C . GLN A 1 172 ? -10.281 36.106 17.568 1.00 79.25 172 GLN A C 1
ATOM 1326 O O . GLN A 1 172 ? -11.153 36.623 16.871 1.00 79.25 172 GLN A O 1
ATOM 1331 N N . GLU A 1 173 ? -9.698 36.765 18.568 1.00 80.88 173 GLU A N 1
ATOM 1332 C CA . GLU A 1 173 ? -9.948 38.186 18.820 1.00 80.88 173 GLU A CA 1
ATOM 1333 C C . GLU A 1 173 ? -9.393 39.075 17.704 1.00 80.88 173 GLU A C 1
ATOM 1335 O O . GLU A 1 173 ? -10.046 40.046 17.325 1.00 80.88 173 GLU A O 1
ATOM 1340 N N . GLU A 1 174 ? -8.228 38.738 17.151 1.00 79.00 174 GLU A N 1
ATOM 1341 C CA . GLU A 1 174 ? -7.657 39.416 15.981 1.00 79.00 174 GLU A CA 1
ATOM 1342 C C . GLU A 1 174 ? -8.545 39.235 14.745 1.00 79.00 174 GLU A C 1
ATOM 1344 O O . GLU A 1 174 ? -8.954 40.226 14.142 1.00 79.00 174 GLU A O 1
ATOM 1349 N N . ILE A 1 175 ? -8.980 38.003 14.454 1.00 81.19 175 ILE A N 1
ATOM 1350 C CA . ILE A 1 175 ? -9.904 37.721 13.343 1.00 81.19 175 ILE A CA 1
ATOM 1351 C C . ILE A 1 175 ? -11.196 38.535 13.480 1.00 81.19 175 ILE A C 1
ATOM 1353 O O . ILE A 1 175 ? -11.663 39.108 12.497 1.00 81.19 175 ILE A O 1
ATOM 1357 N N . LYS A 1 176 ? -11.764 38.648 14.690 1.00 81.25 176 LYS A N 1
ATOM 1358 C CA . LYS A 1 176 ? -12.969 39.463 14.950 1.00 81.25 176 LYS A CA 1
ATOM 1359 C C . LYS A 1 176 ? -12.749 40.965 14.749 1.00 81.25 176 LYS A C 1
ATOM 1361 O O . LYS A 1 176 ? -13.708 41.664 14.441 1.00 81.25 176 LYS A O 1
ATOM 1366 N N . LYS A 1 177 ? -11.529 41.473 14.952 1.00 79.81 177 LYS A N 1
ATOM 1367 C CA . LYS A 1 177 ? -11.179 42.882 14.692 1.00 79.81 177 LYS A CA 1
ATOM 1368 C C . LYS A 1 177 ? -10.984 43.153 13.200 1.00 79.81 177 LYS A C 1
ATOM 1370 O O . LYS A 1 177 ? -11.274 44.256 12.749 1.00 79.81 177 LYS A O 1
ATOM 1375 N N . GLU A 1 178 ? -10.509 42.160 12.451 1.00 74.31 178 GLU A N 1
ATOM 1376 C CA . GLU A 1 178 ? -10.267 42.249 11.007 1.00 74.31 178 GLU A CA 1
ATOM 1377 C C . GLU A 1 178 ? -11.519 41.986 10.163 1.00 74.31 178 GLU A C 1
ATOM 1379 O O . GLU A 1 178 ? -11.642 42.523 9.061 1.00 74.31 178 GLU A O 1
ATOM 1384 N N . THR A 1 179 ? -12.472 41.187 10.660 1.00 64.62 179 THR A N 1
ATOM 1385 C CA . THR A 1 179 ? -13.740 40.982 9.950 1.00 64.62 179 THR A CA 1
ATOM 1386 C C . THR A 1 179 ? -14.633 42.215 10.108 1.00 64.62 179 THR A C 1
ATOM 1388 O O . THR A 1 179 ? -15.025 42.542 11.230 1.00 64.62 179 THR A O 1
ATOM 1391 N N . PRO A 1 180 ? -15.021 42.906 9.017 1.00 60.72 180 PRO A N 1
ATOM 1392 C CA . PRO A 1 180 ? -16.025 43.951 9.114 1.00 60.72 180 PRO A CA 1
ATOM 1393 C C . PRO A 1 180 ? -17.334 43.316 9.589 1.00 60.72 180 PRO A C 1
ATOM 1395 O O . PRO A 1 180 ? -17.828 42.361 8.983 1.00 60.72 180 PRO A O 1
ATOM 1398 N N . VAL A 1 181 ? -17.878 43.840 10.690 1.00 64.06 181 VAL A N 1
ATOM 1399 C CA . VAL A 1 181 ? -19.152 43.393 11.265 1.00 64.06 181 VAL A CA 1
ATOM 1400 C C . VAL A 1 181 ? -20.200 43.345 10.146 1.00 64.06 181 VAL A C 1
ATOM 1402 O O . VAL A 1 181 ? -20.364 44.337 9.427 1.00 64.06 181 VAL A O 1
ATOM 1405 N N . PRO A 1 182 ? -20.902 42.215 9.943 1.00 58.72 182 PRO A N 1
ATOM 1406 C CA . PRO A 1 182 ? -21.849 42.091 8.846 1.00 58.72 182 PRO A CA 1
ATOM 1407 C C . PRO A 1 182 ? -22.907 43.193 8.951 1.00 58.72 182 PRO A C 1
ATOM 1409 O O . PRO A 1 182 ? -23.445 43.452 10.027 1.00 58.72 182 PRO A O 1
ATOM 1412 N N . ALA A 1 183 ? -23.244 43.835 7.827 1.00 57.19 183 ALA A N 1
ATOM 1413 C CA . ALA A 1 183 ? -24.129 45.007 7.795 1.00 57.19 183 ALA A CA 1
ATOM 1414 C C . ALA A 1 183 ? -25.469 44.797 8.533 1.00 57.19 183 ALA A C 1
ATOM 1416 O O . ALA A 1 183 ? -26.021 45.738 9.094 1.00 57.19 183 ALA A O 1
ATOM 1417 N N . LYS A 1 184 ? -25.971 43.555 8.607 1.00 58.88 184 LYS A N 1
ATOM 1418 C CA . LYS A 1 184 ? -27.167 43.194 9.389 1.00 58.88 184 LYS A CA 1
ATOM 1419 C C . LYS A 1 184 ? -27.000 43.390 10.900 1.00 58.88 184 LYS A C 1
ATOM 1421 O O . LYS A 1 184 ? -27.953 43.803 11.556 1.00 58.88 184 LYS A O 1
ATOM 1426 N N . GLU A 1 185 ? -25.824 43.115 11.456 1.00 60.00 185 GLU A N 1
ATOM 1427 C CA . GLU A 1 185 ? -25.531 43.375 12.868 1.00 60.00 185 GLU A CA 1
ATOM 1428 C C . GLU A 1 185 ? -25.291 44.857 13.121 1.00 60.00 185 GLU A C 1
ATOM 1430 O O . GLU A 1 185 ? -25.809 45.369 14.106 1.00 60.00 185 GLU A O 1
ATOM 1435 N N . ILE A 1 186 ? -24.632 45.574 12.204 1.00 61.53 186 ILE A N 1
ATOM 1436 C CA . ILE A 1 186 ? -24.499 47.038 12.292 1.00 61.53 186 ILE A CA 1
ATOM 1437 C C . ILE A 1 186 ? -25.883 47.692 12.330 1.00 61.53 186 ILE A C 1
ATOM 1439 O O . ILE A 1 186 ? -26.157 48.506 13.204 1.00 61.53 186 ILE A O 1
ATOM 1443 N N . VAL A 1 187 ? -26.790 47.289 11.437 1.00 63.56 187 VAL A N 1
ATOM 1444 C CA . VAL A 1 187 ? -28.171 47.785 11.410 1.00 63.56 187 VAL A CA 1
ATOM 1445 C C . VAL A 1 187 ? -28.897 47.452 12.718 1.00 63.56 187 VAL A C 1
ATOM 1447 O O . VAL A 1 187 ? -29.515 48.333 13.305 1.00 63.56 187 VAL A O 1
ATOM 1450 N N . LYS A 1 188 ? -28.773 46.229 13.246 1.00 63.94 188 LYS A N 1
ATOM 1451 C CA . LYS A 1 188 ? -29.390 45.834 14.526 1.00 63.94 188 LYS A CA 1
ATOM 1452 C C . LYS A 1 188 ? -28.818 46.600 15.729 1.00 63.94 188 LYS A C 1
ATOM 1454 O O . LYS A 1 188 ? -29.570 46.979 16.625 1.00 63.94 188 LYS A O 1
ATOM 1459 N N . ILE A 1 189 ? -27.510 46.858 15.737 1.00 64.62 189 ILE A N 1
ATOM 1460 C CA . ILE A 1 189 ? -26.822 47.673 16.746 1.00 64.62 189 ILE A CA 1
ATOM 1461 C C . ILE A 1 189 ? -27.308 49.122 16.661 1.00 64.62 189 ILE A C 1
ATOM 1463 O O . ILE A 1 189 ? -27.646 49.698 17.690 1.00 64.62 189 ILE A O 1
ATOM 1467 N N . LEU A 1 190 ? -27.427 49.687 15.455 1.00 63.88 190 LEU A N 1
ATOM 1468 C CA . LEU A 1 190 ? -27.955 51.035 15.239 1.00 63.88 190 LEU A CA 1
ATOM 1469 C C . LEU A 1 190 ? -29.430 51.152 15.648 1.00 63.88 190 LEU A C 1
ATOM 1471 O O . LEU A 1 190 ? -29.781 52.111 16.324 1.00 63.88 190 LEU A O 1
ATOM 1475 N N . TYR A 1 191 ? -30.283 50.176 15.321 1.00 64.06 191 TYR A N 1
ATOM 1476 C CA . TYR A 1 191 ? -31.689 50.158 15.758 1.00 64.06 191 TYR A CA 1
ATOM 1477 C C . TYR A 1 191 ? -31.822 50.109 17.289 1.00 64.06 191 TYR A C 1
ATOM 1479 O O . TYR A 1 191 ? -32.662 50.814 17.851 1.00 64.06 191 TYR A O 1
ATOM 1487 N N . ASN A 1 192 ? -30.961 49.341 17.967 1.00 64.31 192 ASN A N 1
ATOM 1488 C CA . ASN A 1 192 ? -30.919 49.288 19.430 1.00 64.31 192 ASN A CA 1
ATOM 1489 C C . ASN A 1 192 ? -30.360 50.579 20.055 1.00 64.31 192 ASN A C 1
ATOM 1491 O O . ASN A 1 192 ? -30.888 51.034 21.066 1.00 64.31 192 ASN A O 1
ATOM 1495 N N . TYR A 1 193 ? -29.333 51.196 19.459 1.00 62.69 193 TYR A N 1
ATOM 1496 C CA . TYR A 1 193 ? -28.758 52.465 19.932 1.00 62.69 193 TYR A CA 1
ATOM 1497 C C . TYR A 1 193 ? -29.686 53.665 19.708 1.00 62.69 193 TYR A C 1
ATOM 1499 O O . TYR A 1 193 ? -29.724 54.574 20.533 1.00 62.69 193 TYR A O 1
ATOM 1507 N N . LEU A 1 194 ? -30.447 53.669 18.611 1.00 66.44 194 LEU A N 1
ATOM 1508 C CA . LEU A 1 194 ? -31.407 54.724 18.273 1.00 66.44 194 LEU A CA 1
ATOM 1509 C C . LEU A 1 194 ? -32.768 54.543 18.968 1.00 66.44 194 LEU A C 1
ATOM 1511 O O . LEU A 1 194 ? -33.684 55.323 18.727 1.00 66.44 194 LEU A O 1
ATOM 1515 N N . GLY A 1 195 ? -32.915 53.541 19.842 1.00 55.91 195 GLY A N 1
ATOM 1516 C CA . GLY A 1 195 ? -34.098 53.389 20.692 1.00 55.91 195 GLY A CA 1
ATOM 1517 C C . GLY A 1 195 ? -35.373 52.963 19.959 1.00 55.91 195 GLY A C 1
ATOM 1518 O O . GLY A 1 195 ? -36.463 53.086 20.520 1.00 55.91 195 GLY A O 1
ATOM 1519 N N . PHE A 1 196 ? -35.271 52.416 18.745 1.00 55.34 196 PHE A N 1
ATOM 1520 C CA . PHE A 1 196 ? -36.408 51.812 18.049 1.00 55.34 196 PHE A CA 1
ATOM 1521 C C . PHE A 1 196 ? -36.671 50.417 18.620 1.00 55.34 196 PHE A C 1
ATOM 1523 O O . PHE A 1 196 ? -36.428 49.384 17.998 1.00 55.34 196 PHE A O 1
ATOM 1530 N N . ASN A 1 197 ? -37.159 50.399 19.858 1.00 49.06 197 ASN A N 1
ATOM 1531 C CA . ASN A 1 197 ? -37.724 49.215 20.472 1.00 49.06 197 ASN A CA 1
ATOM 1532 C C . ASN A 1 197 ? -38.923 48.803 19.619 1.00 49.06 197 ASN A C 1
ATOM 1534 O 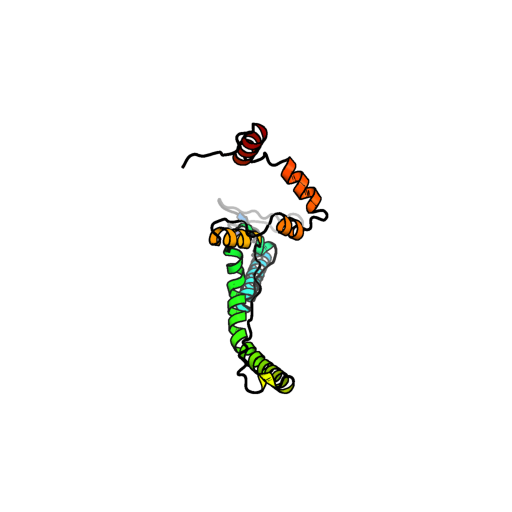O . ASN A 1 197 ? -39.822 49.614 19.390 1.00 49.06 197 ASN A O 1
ATOM 1538 N N . ASN A 1 198 ? -38.902 47.572 19.116 1.00 48.75 198 ASN A N 1
ATOM 1539 C CA . ASN A 1 198 ? -39.888 47.035 18.189 1.00 48.75 198 ASN A CA 1
ATOM 1540 C C . ASN A 1 198 ? -41.260 46.927 18.881 1.00 48.75 198 ASN A C 1
ATOM 1542 O O . ASN A 1 198 ? -41.665 45.871 19.362 1.00 48.75 198 ASN A O 1
ATOM 1546 N N . LYS A 1 199 ? -41.963 48.056 18.994 1.00 46.66 199 LYS A N 1
ATOM 1547 C CA . LYS A 1 199 ? -43.382 48.113 19.307 1.00 46.66 199 LYS A CA 1
ATOM 1548 C C . LYS A 1 199 ? -44.120 48.051 17.980 1.00 46.66 199 LYS A C 1
ATOM 1550 O O . LYS A 1 199 ? -44.277 49.064 17.315 1.00 46.66 199 LYS A O 1
ATOM 1555 N N . SER A 1 200 ? -44.597 46.843 17.691 1.00 40.72 200 SER A N 1
ATOM 1556 C CA . SER A 1 200 ? -45.759 46.544 16.856 1.00 40.72 200 SER A CA 1
ATOM 1557 C C . SER A 1 200 ? -45.709 47.053 15.419 1.00 40.72 200 SER A C 1
ATOM 1559 O O . SER A 1 200 ? -45.991 48.217 15.171 1.00 40.72 200 SER A O 1
ATOM 1561 N N . LEU A 1 201 ? -45.590 46.121 14.479 1.00 34.78 201 LEU A N 1
ATOM 1562 C CA . LEU A 1 201 ? -46.596 45.933 13.433 1.00 34.78 201 LEU A CA 1
ATOM 1563 C C . LEU A 1 201 ? -46.630 44.435 13.089 1.00 34.78 201 LEU A C 1
ATOM 1565 O O . LEU A 1 201 ? -45.594 43.774 13.115 1.00 34.78 201 LEU A O 1
ATOM 1569 N N . TYR A 1 202 ? -47.855 43.947 12.911 1.00 38.97 202 TYR A N 1
ATOM 1570 C CA . TYR A 1 202 ? -48.267 42.579 12.595 1.00 38.97 202 TYR A CA 1
ATOM 1571 C C . TYR A 1 202 ? -47.497 41.939 11.437 1.00 38.97 202 TYR A C 1
ATOM 1573 O O . TYR A 1 202 ? -47.117 42.681 10.504 1.00 38.97 202 TYR A O 1
#

Mean predicted aligned error: 16.98 Å

Nearest PDB structures (foldseek):
  7z4w-assembly1_A  TM=3.466E-01  e=4.504E-02  Bacillus subtilis

Secondary structure (DSSP, 8-state):
-EEEEEE-----SSSS-----EEEEEEEEE--PPP-HHHHHHHHHHHHHHHHHHHHTPPP--HHHHHTTHHHHTSTTHHHHTHHHHHHHHHHHHHHHHHHHHHHHHHHHHHHHH-GGGTT----------------HHHHHHHHHHHTTT--SS-HHHHHHHTT-S-HHHHHHHHHHHSPPPHHHHHHHHHHHTT-------